Protein AF-A1CAZ6-F1 (afdb_monomer)

Radius of gyration: 36.4 Å; Cα contacts (8 Å, |Δi|>4): 305; chains: 1; bounding box: 37×68×138 Å

Secondary structure (DSSP, 8-state):
-----PPPPPP------PPP------PPPPPPPPPPPP----------------PPP-------TT-S-HHHHHHHHHHHHHHHHHHHHHHHHHHHTTS------PPPPSSSS--EEEEEEE----B-TTS-B--TTS-EEEEEHHHHHHH--SS-GGG-TTTT-EEEEEETTEEEEEEEEEEETT--TT-EEE-HHHHHHHS-GGG--EEEEEEESS--TTPPP--

Mean predicted aligned error: 18.11 Å

Organism: Aspergillus clavatus (strain ATCC 1007 / CBS 513.65 / DSM 816 / NCTC 3887 / NRRL 1 / QM 1276 / 107) (NCBI:txid344612)

Solvent-accessible surface area (backbone atoms only — not comparable to full-atom values): 14178 Å² total; per-residue (Å²): 133,85,80,88,84,84,77,83,81,84,82,83,84,85,79,90,77,85,80,81,88,78,78,87,72,84,76,78,79,82,80,80,81,84,80,87,76,90,77,88,83,82,82,89,83,90,85,84,85,79,92,72,85,82,75,78,79,74,81,75,80,78,80,78,93,78,82,73,58,73,70,59,53,52,52,52,52,50,52,50,50,52,52,52,52,50,53,51,49,54,52,50,52,64,58,62,69,66,68,66,83,72,86,66,58,59,79,73,49,69,88,25,20,44,74,40,68,26,46,36,34,61,48,83,52,46,78,28,51,32,72,43,77,48,45,43,78,40,56,33,28,16,40,5,34,60,50,50,57,72,41,43,86,68,89,56,57,52,70,26,72,58,50,71,43,42,35,32,42,34,40,92,75,39,39,51,71,29,31,29,38,31,61,26,82,88,38,54,68,61,18,37,39,21,12,50,50,44,38,59,68,65,42,67,70,92,61,60,57,44,80,35,38,33,12,30,74,48,84,50,96,72,47,61,76,90,124

Sequence (227 aa):
MTTDLEKPLPELCQDASHPPTAQYSLAEVPKRKPVPTAHDAPGATENAPKAYASNPPTRLTWWNWSHFPRRKRLIIIGAAIAVVCLLALIIGLAVGLTKGKGHSNLPLPTSHGGPYQGDMTYYNPSLGSCGIINTDSDLICAVSHVLFDAASTGTNPNANPLCGLKVRLRRGETSVDVKVVDRCVGCKVDDLDVSPAVFQKLADPDLGRVLIDWSWLENSPVAKSQS

Nearest PDB structures (foldseek):
  5ntb-assembly2_B  TM=8.536E-01  e=2.344E-10  Streptomyces mobaraensis
  9ce9-assembly1_A  TM=8.430E-01  e=8.343E-09  Phanerochaete carnosa HHB-10118-sp
  4jjo-assembly1_A  TM=8.029E-01  e=3.584E-07  Clavibacter michiganensis
  4l48-assembly2_C  TM=8.175E-01  e=6.300E-07  Clavibacter michiganensis subsp. michiganensis NCPPB 382
  4fer-assembly1_A  TM=7.996E-01  e=6.818E-06  Bacillus subtilis subsp. subtilis str. 168

pLDDT: mean 80.45, std 21.0, range [36.56, 98.94]

InterPro domains:
  IPR036908 RlpA-like domain superfamily [G3DSA:2.40.40.10] (115-218)
  IPR036908 RlpA-like domain superfamily [SSF50685] (114-218)

Foldseek 3Di:
DDDDDDDDDDDDDDDDDDDDDDDDDPPDDDDDDDDDDDDDDDDDDDDDDDDDDDDDPDPPPPDPPPPDPPVVVVVVVVVVVVVVVVVVVVVCVVVVVPPDDPQQLDDADQPAFDQDKFKEAEDAFAQALLRDGDGLQAQAKAAEQVQQVVQDPDDRSVPRPQAQWWKWKDDDSHIDIHGHRHYDDPTDRRYIYTRNNNCVRRDDVVVRMDMITMTTPHHDPRGDNDD

Structure (mmCIF, N/CA/C/O backbone):
data_AF-A1CAZ6-F1
#
_entry.id   AF-A1CAZ6-F1
#
loop_
_atom_site.group_PDB
_atom_site.id
_atom_site.type_symbol
_atom_site.label_atom_id
_atom_site.label_alt_id
_atom_site.label_comp_id
_atom_site.label_asym_id
_atom_site.label_entity_id
_atom_site.label_seq_id
_atom_site.pdbx_PDB_ins_code
_atom_site.Cartn_x
_atom_site.Cartn_y
_atom_site.Cartn_z
_atom_site.occupancy
_atom_site.B_iso_or_equiv
_atom_site.auth_seq_id
_atom_site.auth_comp_id
_atom_site.auth_asym_id
_atom_site.auth_atom_id
_atom_site.pdbx_PDB_model_num
ATOM 1 N N . MET A 1 1 ? 4.011 -18.064 -56.304 1.00 42.91 1 MET A N 1
ATOM 2 C CA . MET A 1 1 ? 5.451 -18.070 -55.982 1.00 42.91 1 MET A CA 1
ATOM 3 C C . MET A 1 1 ? 5.582 -17.247 -54.704 1.00 42.91 1 MET A C 1
ATOM 5 O O . MET A 1 1 ? 5.498 -16.034 -54.793 1.00 42.91 1 MET A O 1
ATOM 9 N N . THR A 1 2 ? 5.295 -17.835 -53.533 1.00 41.53 2 THR A N 1
ATOM 10 C CA . THR A 1 2 ? 6.279 -18.460 -52.610 1.00 41.53 2 THR A CA 1
ATOM 11 C C . THR A 1 2 ? 7.378 -17.448 -52.257 1.00 41.53 2 THR A C 1
ATOM 13 O O . THR A 1 2 ? 8.076 -17.006 -53.159 1.00 41.53 2 THR A O 1
ATOM 16 N N . THR A 1 3 ? 7.564 -17.015 -51.013 1.00 51.47 3 THR A N 1
ATOM 17 C CA . THR A 1 3 ? 7.689 -17.849 -49.808 1.00 51.47 3 THR A CA 1
ATOM 18 C C . THR A 1 3 ? 7.422 -17.061 -48.524 1.00 51.47 3 THR A C 1
ATOM 20 O O . THR A 1 3 ? 8.027 -16.010 -48.306 1.00 51.47 3 THR A O 1
ATOM 23 N N . ASP A 1 4 ? 6.594 -17.644 -47.660 1.00 49.53 4 ASP A N 1
ATOM 24 C CA . ASP A 1 4 ? 6.577 -17.439 -46.214 1.00 49.53 4 ASP A CA 1
ATOM 25 C C . ASP A 1 4 ? 7.955 -17.763 -45.617 1.00 49.53 4 ASP A C 1
ATOM 27 O O . ASP A 1 4 ? 8.555 -18.792 -45.939 1.00 49.53 4 ASP A O 1
ATOM 31 N N . LEU A 1 5 ? 8.470 -16.876 -44.762 1.00 62.72 5 LEU A N 1
ATOM 32 C CA . LEU A 1 5 ? 9.681 -17.118 -43.981 1.00 62.72 5 LEU A CA 1
ATOM 33 C C . LEU A 1 5 ? 9.277 -17.321 -42.518 1.00 62.72 5 LEU A C 1
ATOM 35 O O . LEU A 1 5 ? 9.220 -16.387 -41.719 1.00 62.72 5 LEU A O 1
ATOM 39 N N . GLU A 1 6 ? 8.958 -18.575 -42.214 1.00 60.78 6 GLU A N 1
ATOM 40 C CA . GLU A 1 6 ? 8.741 -19.115 -40.877 1.00 60.78 6 GLU A CA 1
ATOM 41 C C . GLU A 1 6 ? 10.006 -18.901 -40.025 1.00 60.78 6 GLU A C 1
ATOM 43 O O . GLU A 1 6 ? 11.091 -19.388 -40.354 1.00 60.78 6 GLU A O 1
ATOM 48 N N . LYS A 1 7 ? 9.892 -18.139 -38.934 1.00 58.91 7 LYS A N 1
ATOM 49 C CA . LYS A 1 7 ? 10.972 -17.940 -37.960 1.00 58.91 7 LYS A CA 1
ATOM 50 C C . LYS A 1 7 ? 10.866 -19.024 -36.874 1.00 58.91 7 LYS A C 1
ATOM 52 O O . LYS A 1 7 ? 9.832 -19.071 -36.210 1.00 58.91 7 LYS A O 1
ATOM 57 N N . PRO A 1 8 ? 11.899 -19.857 -36.641 1.00 62.81 8 PRO A N 1
ATOM 58 C CA . PRO A 1 8 ? 11.842 -20.900 -35.618 1.00 62.81 8 PRO A CA 1
ATOM 59 C C . PRO A 1 8 ? 11.793 -20.318 -34.197 1.00 62.81 8 PRO A C 1
ATOM 61 O O . PRO A 1 8 ? 12.544 -19.394 -33.868 1.00 62.81 8 PRO A O 1
ATOM 64 N N . LEU A 1 9 ? 10.918 -20.881 -33.358 1.00 61.59 9 LEU A N 1
ATOM 65 C CA . LEU A 1 9 ? 10.903 -20.681 -31.907 1.00 61.59 9 LEU A CA 1
ATOM 66 C C . LEU A 1 9 ? 12.192 -21.256 -31.282 1.00 61.59 9 LEU A C 1
ATOM 68 O O . LEU A 1 9 ? 12.597 -22.354 -31.666 1.00 61.59 9 LEU A O 1
ATOM 72 N N . PRO A 1 10 ? 12.816 -20.579 -30.303 1.00 64.88 10 PRO A N 1
ATOM 73 C CA . PRO A 1 10 ? 13.915 -21.158 -29.540 1.00 64.88 10 PRO A CA 1
ATOM 74 C C . PRO A 1 10 ? 13.426 -22.242 -28.563 1.00 64.88 10 PRO A C 1
ATOM 76 O O . PRO A 1 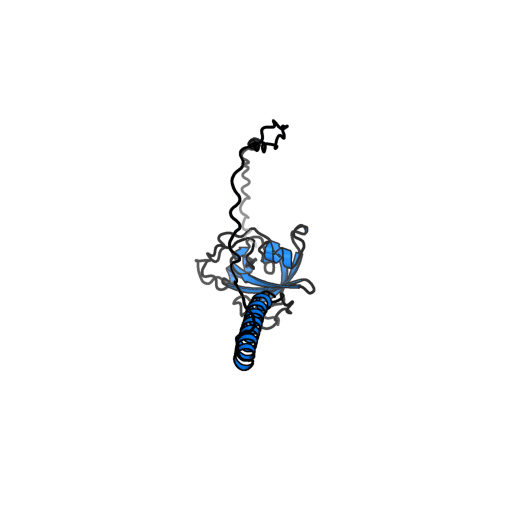10 ? 12.370 -22.118 -27.941 1.00 64.88 10 PRO A O 1
ATOM 79 N N . GLU A 1 11 ? 14.232 -23.297 -28.455 1.00 60.56 11 GLU A N 1
ATOM 80 C CA . GLU A 1 11 ? 14.051 -24.482 -27.614 1.00 60.56 11 GLU A CA 1
ATOM 81 C C . GLU A 1 11 ? 13.976 -24.153 -26.116 1.00 60.56 11 GLU A C 1
ATOM 83 O O . GLU A 1 11 ? 14.742 -23.349 -25.580 1.00 60.56 11 GLU A O 1
ATOM 88 N N . LEU A 1 12 ? 13.049 -24.829 -25.437 1.00 49.81 12 LEU A N 1
ATOM 89 C CA . LEU A 1 12 ? 12.883 -24.825 -23.990 1.00 49.81 12 LEU A CA 1
ATOM 90 C C . LEU A 1 12 ? 14.034 -25.632 -23.358 1.00 49.81 12 LEU A C 1
ATOM 92 O O . LEU A 1 12 ? 14.029 -26.860 -23.415 1.00 49.81 12 LEU A O 1
ATOM 96 N N . CYS A 1 13 ? 15.006 -24.973 -22.728 1.00 55.78 13 CYS A N 1
ATOM 97 C CA . CYS A 1 13 ? 15.969 -25.672 -21.876 1.00 55.78 13 CYS A CA 1
ATOM 98 C C . CYS A 1 13 ? 15.259 -26.150 -20.600 1.00 55.78 13 CYS A C 1
ATOM 100 O O . CYS A 1 13 ? 15.012 -25.37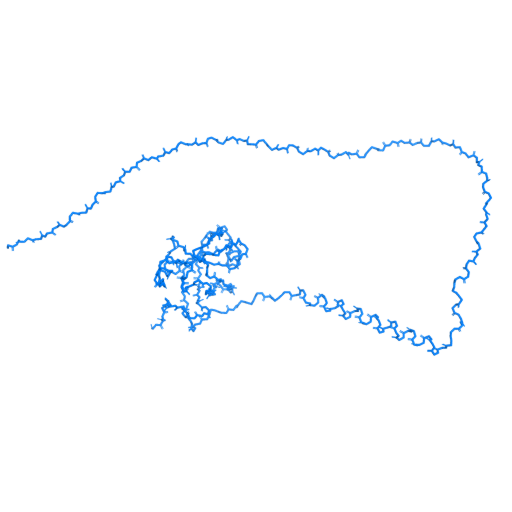1 -19.679 1.00 55.78 13 CYS A O 1
ATOM 102 N N . GLN A 1 14 ? 14.918 -27.437 -20.560 1.00 50.12 14 GLN A N 1
ATOM 103 C CA . GLN A 1 14 ? 14.684 -28.169 -19.322 1.00 50.12 14 GLN A CA 1
ATOM 104 C C . GLN A 1 14 ? 16.049 -28.474 -18.712 1.00 50.12 14 GLN A C 1
ATOM 106 O O . GLN A 1 14 ? 16.840 -29.179 -19.333 1.00 50.12 14 GLN A O 1
ATOM 111 N N . ASP A 1 15 ? 16.318 -27.980 -17.505 1.00 46.84 15 ASP A N 1
ATOM 112 C CA . ASP A 1 15 ? 17.362 -28.580 -16.686 1.00 46.84 15 ASP A CA 1
ATOM 113 C C . ASP A 1 15 ? 16.850 -28.832 -15.272 1.00 46.84 15 ASP A C 1
ATOM 115 O O . ASP A 1 15 ? 16.317 -27.959 -14.582 1.00 46.84 15 ASP A O 1
ATOM 119 N N . ALA A 1 16 ? 16.958 -30.100 -14.908 1.00 53.59 16 ALA A N 1
ATOM 120 C CA . ALA A 1 16 ? 16.553 -30.674 -13.654 1.00 53.59 16 ALA A CA 1
ATOM 121 C C . ALA A 1 16 ? 17.740 -30.593 -12.699 1.00 53.59 16 ALA A C 1
ATOM 123 O O . ALA A 1 16 ? 18.769 -31.225 -12.910 1.00 53.59 16 ALA A O 1
ATOM 124 N N . SER A 1 17 ? 17.589 -29.868 -11.598 1.00 51.53 17 SER A N 1
ATOM 125 C CA . SER A 1 17 ? 18.491 -30.020 -10.456 1.00 51.53 17 SER A CA 1
ATOM 126 C C . SER A 1 17 ? 17.765 -29.694 -9.155 1.00 51.53 17 SER A C 1
ATOM 128 O O . SER A 1 17 ? 17.786 -28.582 -8.639 1.00 51.53 17 SER A O 1
ATOM 130 N N . HIS A 1 18 ? 17.112 -30.720 -8.606 1.00 51.16 18 HIS A N 1
ATOM 131 C CA . HIS A 1 18 ? 16.827 -30.805 -7.178 1.00 51.16 18 HIS A CA 1
ATOM 132 C C . HIS A 1 18 ? 18.135 -31.078 -6.418 1.00 51.16 18 HIS A C 1
ATOM 134 O O . HIS A 1 18 ? 18.802 -32.069 -6.724 1.00 51.16 18 HIS A O 1
ATOM 140 N N . PRO A 1 19 ? 18.480 -30.299 -5.381 1.00 63.66 19 PRO A N 1
ATOM 141 C CA . PRO A 1 19 ? 19.309 -30.775 -4.288 1.00 63.66 19 PRO A CA 1
ATOM 142 C C . PRO A 1 19 ? 18.442 -31.363 -3.154 1.00 63.66 19 PRO A C 1
ATOM 144 O O . PRO A 1 19 ? 17.250 -31.059 -3.048 1.00 63.66 19 PRO A O 1
ATOM 147 N N . PRO A 1 20 ? 19.022 -32.248 -2.326 1.00 54.84 20 PRO A N 1
ATOM 148 C CA . PRO A 1 20 ? 18.283 -33.192 -1.502 1.00 54.84 20 PRO A CA 1
ATOM 149 C C . PRO A 1 20 ? 17.707 -32.583 -0.221 1.00 54.84 20 PRO A C 1
ATOM 151 O O . PRO A 1 20 ? 18.256 -31.665 0.385 1.00 54.84 20 PRO A O 1
ATOM 154 N N . THR A 1 21 ? 16.615 -33.209 0.209 1.00 46.88 21 THR A N 1
ATOM 155 C CA . THR A 1 21 ? 15.940 -33.118 1.502 1.00 46.88 21 THR A CA 1
ATOM 156 C C . THR A 1 21 ? 16.933 -33.086 2.669 1.00 46.88 21 THR A C 1
ATOM 158 O O . THR A 1 21 ? 17.491 -34.115 3.052 1.00 46.88 21 THR A O 1
ATOM 161 N N . ALA A 1 22 ? 17.133 -31.913 3.273 1.00 46.50 22 ALA A N 1
ATOM 162 C CA . ALA A 1 22 ? 17.801 -31.808 4.562 1.00 46.50 22 ALA A CA 1
ATOM 163 C C . ALA A 1 22 ? 16.815 -32.231 5.658 1.00 46.50 22 ALA A C 1
ATOM 165 O O . ALA A 1 22 ? 15.762 -31.624 5.857 1.00 46.50 22 ALA A O 1
ATOM 166 N N . GLN A 1 23 ? 17.152 -33.331 6.322 1.00 46.94 23 GLN A N 1
ATOM 167 C CA . GLN A 1 23 ? 16.421 -33.901 7.441 1.00 46.94 23 GLN A CA 1
ATOM 168 C C . GLN A 1 23 ? 16.307 -32.892 8.590 1.00 46.94 23 GLN A C 1
ATOM 170 O O . GLN A 1 23 ? 17.296 -32.313 9.038 1.00 46.94 23 GLN A O 1
ATOM 175 N N . TYR A 1 24 ? 15.086 -32.735 9.095 1.00 44.41 24 TYR A N 1
ATOM 176 C CA . TYR A 1 24 ? 14.786 -32.079 10.360 1.00 44.41 24 TYR A CA 1
ATOM 177 C C . TYR A 1 24 ? 15.569 -32.749 11.498 1.00 44.41 24 TYR A C 1
ATOM 179 O O . TYR A 1 24 ? 15.257 -33.873 11.889 1.00 44.41 24 TYR A O 1
ATOM 187 N N . SER A 1 25 ? 16.546 -32.052 12.077 1.00 50.75 25 SER A N 1
ATOM 188 C CA . SER A 1 25 ? 17.018 -32.359 13.426 1.00 50.75 25 SER A CA 1
ATOM 189 C C . SER A 1 25 ? 16.169 -31.565 14.416 1.00 50.75 25 SER A C 1
ATOM 191 O O . SER A 1 25 ? 16.200 -30.332 14.400 1.00 50.75 25 SER A O 1
ATOM 193 N N . LEU A 1 26 ? 15.414 -32.260 15.272 1.00 55.12 26 LEU A N 1
ATOM 194 C CA . LEU A 1 26 ? 14.811 -31.677 16.470 1.00 55.12 26 LEU A CA 1
ATOM 195 C C . LEU A 1 26 ? 15.927 -31.028 17.301 1.00 55.12 26 LEU A C 1
ATOM 197 O O . LEU A 1 26 ? 16.670 -31.715 17.998 1.00 55.12 26 LEU A O 1
ATOM 201 N N . ALA A 1 27 ? 16.054 -29.706 17.218 1.00 51.28 27 ALA A N 1
ATOM 202 C CA . ALA A 1 27 ? 16.830 -28.952 18.182 1.00 51.28 27 ALA A CA 1
ATOM 203 C C . ALA A 1 27 ? 16.076 -28.995 19.515 1.00 51.28 27 ALA A C 1
ATOM 205 O O . ALA A 1 27 ? 14.927 -28.568 19.638 1.00 51.28 27 ALA A O 1
ATOM 206 N N . GLU A 1 28 ? 16.735 -29.603 20.486 1.00 54.88 28 GLU A N 1
ATOM 207 C CA . GLU A 1 28 ? 16.272 -29.883 21.829 1.00 54.88 28 GLU A CA 1
ATOM 208 C C . GLU A 1 28 ? 15.828 -28.604 22.558 1.00 54.88 28 GLU A C 1
ATOM 210 O O . GLU A 1 28 ? 16.596 -27.661 22.744 1.00 54.88 28 GLU A O 1
ATOM 215 N N . VAL A 1 29 ? 14.557 -28.572 22.966 1.00 61.50 29 VAL A N 1
ATOM 216 C CA . VAL A 1 29 ? 13.965 -27.504 23.782 1.00 61.50 29 VAL A CA 1
ATOM 217 C C . VAL A 1 29 ? 14.668 -27.476 25.150 1.00 61.50 29 VAL A C 1
ATOM 219 O O . VAL A 1 29 ? 14.592 -28.468 25.881 1.00 61.50 29 VAL A O 1
ATOM 222 N N . PRO A 1 30 ? 15.302 -26.364 25.571 1.00 59.31 30 PRO A N 1
ATOM 223 C CA . PRO A 1 30 ? 15.906 -26.284 26.896 1.00 59.31 30 PRO A CA 1
ATOM 224 C C . PRO A 1 30 ? 14.831 -26.354 27.992 1.00 59.31 30 PRO A C 1
ATOM 226 O O . PRO A 1 30 ? 13.942 -25.502 28.081 1.00 59.31 30 PRO A O 1
ATOM 229 N N . LYS A 1 31 ? 14.912 -27.379 28.849 1.00 57.00 31 LYS A N 1
ATOM 230 C CA . LYS A 1 31 ? 14.028 -27.576 30.009 1.00 57.00 31 LYS A CA 1
ATOM 231 C C . LYS A 1 31 ? 14.173 -26.410 30.998 1.00 57.00 31 LYS A C 1
ATOM 233 O O . LYS A 1 31 ? 15.269 -26.107 31.468 1.00 57.00 31 LYS A O 1
ATOM 238 N N . ARG A 1 32 ? 13.049 -25.768 31.337 1.00 59.22 32 ARG A N 1
ATOM 239 C CA . ARG A 1 32 ? 12.961 -24.730 32.380 1.00 59.22 32 ARG A CA 1
ATOM 240 C C . ARG A 1 32 ? 13.240 -25.340 33.760 1.00 59.22 32 ARG A C 1
ATOM 242 O O . ARG A 1 32 ? 12.781 -26.441 34.056 1.00 59.22 32 ARG A O 1
ATOM 249 N N . LYS A 1 33 ? 13.982 -24.612 34.601 1.00 56.25 33 LYS A N 1
ATOM 250 C CA . LYS A 1 33 ? 14.270 -24.987 35.996 1.00 56.25 33 LYS A CA 1
ATOM 251 C C . LYS A 1 33 ? 12.995 -24.897 36.862 1.00 56.25 33 LYS A C 1
ATOM 253 O O . LYS A 1 33 ? 12.218 -23.965 36.650 1.00 56.25 33 LYS A O 1
ATOM 258 N N . PRO A 1 34 ? 12.781 -25.803 37.836 1.00 59.94 34 PRO A N 1
ATOM 259 C CA . PRO A 1 34 ? 11.648 -25.726 38.758 1.00 59.94 34 PRO A CA 1
ATOM 260 C C . PRO A 1 34 ? 11.761 -24.536 39.720 1.00 59.94 34 PRO A C 1
ATOM 262 O O . PRO A 1 34 ? 12.844 -24.224 40.216 1.00 59.94 34 PRO A O 1
ATOM 265 N N . VAL A 1 35 ? 10.621 -23.902 39.996 1.00 55.69 35 VAL A N 1
ATOM 266 C CA . VAL A 1 35 ? 10.436 -22.903 41.058 1.00 55.69 35 VAL A CA 1
ATOM 267 C C . VAL A 1 35 ? 10.487 -23.614 42.419 1.00 55.69 35 VAL A C 1
ATOM 269 O O . VAL A 1 35 ? 9.801 -24.626 42.570 1.00 55.69 35 VAL A O 1
ATOM 272 N N . PRO A 1 36 ? 11.253 -23.129 43.414 1.00 57.34 36 PRO A N 1
ATOM 273 C CA . PRO A 1 36 ? 11.210 -23.688 44.760 1.00 57.34 36 PRO A CA 1
ATOM 274 C C . PRO A 1 36 ? 9.877 -23.374 45.446 1.00 57.34 36 PRO A C 1
ATOM 276 O O . PRO A 1 36 ? 9.510 -22.213 45.631 1.00 57.34 36 PRO A O 1
ATOM 279 N N . THR A 1 37 ? 9.167 -24.431 45.822 1.00 45.72 37 THR A N 1
ATOM 280 C CA . THR A 1 37 ? 7.966 -24.414 46.656 1.00 45.72 37 THR A CA 1
ATOM 281 C C . THR A 1 37 ? 8.343 -24.068 48.097 1.00 45.72 37 THR A C 1
ATOM 283 O O . THR A 1 37 ? 9.307 -24.611 48.639 1.00 45.72 37 THR A O 1
ATOM 286 N N . ALA A 1 38 ? 7.581 -23.167 48.718 1.00 50.59 38 ALA A N 1
ATOM 287 C CA . ALA A 1 38 ? 7.692 -22.854 50.136 1.00 50.59 38 ALA A CA 1
ATOM 288 C C . ALA A 1 38 ? 7.373 -24.100 50.979 1.00 50.59 38 ALA A C 1
ATOM 290 O O . ALA A 1 38 ? 6.322 -24.716 50.806 1.00 50.59 38 ALA A O 1
ATOM 291 N N . HIS A 1 39 ? 8.287 -24.458 51.879 1.00 47.16 39 HIS A N 1
ATOM 292 C CA . HIS A 1 39 ? 8.048 -25.440 52.928 1.00 47.16 39 HIS A CA 1
ATOM 293 C C . HIS A 1 39 ? 7.808 -24.708 54.247 1.00 47.16 39 HIS A C 1
ATOM 295 O O . HIS A 1 39 ? 8.707 -24.052 54.773 1.00 47.16 39 HIS A O 1
ATOM 301 N N . ASP A 1 40 ? 6.592 -24.856 54.763 1.00 49.38 40 ASP A N 1
ATOM 302 C CA . ASP A 1 40 ? 6.256 -24.640 56.164 1.00 49.38 40 ASP A CA 1
ATOM 303 C C . ASP A 1 40 ? 6.964 -25.675 57.048 1.00 49.38 40 ASP A C 1
ATOM 305 O O . ASP A 1 40 ? 7.025 -26.861 56.714 1.00 49.38 40 ASP A O 1
ATOM 309 N N . ALA A 1 41 ? 7.450 -25.235 58.209 1.00 48.53 41 ALA A N 1
ATOM 310 C CA . ALA A 1 41 ? 7.804 -26.093 59.337 1.00 48.53 41 ALA A CA 1
ATOM 311 C C . ALA A 1 41 ? 7.802 -25.265 60.648 1.00 48.53 41 ALA A C 1
ATOM 313 O O . ALA A 1 41 ? 7.882 -24.038 60.594 1.00 48.53 41 ALA A O 1
ATOM 314 N N . PRO A 1 42 ? 7.660 -25.896 61.827 1.00 46.50 42 PRO A N 1
ATOM 315 C CA . PRO A 1 42 ? 6.682 -25.490 62.834 1.00 46.50 42 PRO A CA 1
ATOM 316 C C . PRO A 1 42 ? 7.288 -25.007 64.163 1.00 46.50 42 PRO A C 1
ATOM 318 O O . PRO A 1 42 ? 8.452 -25.239 64.459 1.00 46.50 42 PRO A O 1
ATOM 321 N N . GLY A 1 43 ? 6.415 -24.454 65.014 1.00 36.56 43 GLY A N 1
ATOM 322 C CA . GLY A 1 43 ? 6.350 -24.848 66.428 1.00 36.56 43 GLY A CA 1
ATOM 323 C C . GLY A 1 43 ? 7.364 -24.240 67.401 1.00 36.56 43 GLY A C 1
ATOM 324 O O . GLY A 1 43 ? 8.442 -24.774 67.612 1.00 36.56 43 GLY A O 1
ATOM 325 N N . ALA A 1 44 ? 6.911 -23.169 68.054 1.00 40.16 44 ALA A N 1
ATOM 326 C CA . ALA A 1 44 ? 7.185 -22.714 69.420 1.00 40.16 44 ALA A CA 1
ATOM 327 C C . ALA A 1 44 ? 8.221 -23.466 70.289 1.00 40.16 44 ALA A C 1
ATOM 329 O O . ALA A 1 44 ? 8.032 -24.627 70.641 1.00 40.16 44 ALA A O 1
ATOM 330 N N . THR A 1 45 ? 9.156 -22.696 70.857 1.00 39.09 45 THR A N 1
ATOM 331 C CA . THR A 1 45 ? 9.570 -22.882 72.255 1.00 39.09 45 THR A CA 1
ATOM 332 C C . THR A 1 45 ? 9.567 -21.553 73.004 1.00 39.09 45 THR A C 1
ATOM 334 O O . THR A 1 45 ? 10.252 -20.593 72.655 1.00 39.09 45 THR A O 1
ATOM 337 N N . GLU A 1 46 ? 8.732 -21.574 74.027 1.00 49.34 46 GLU A N 1
ATOM 338 C CA . GLU A 1 46 ? 8.537 -20.702 75.174 1.00 49.34 46 GLU A CA 1
ATOM 339 C C . GLU A 1 46 ? 9.843 -20.220 75.828 1.00 49.34 46 GLU A C 1
ATOM 341 O O . GLU A 1 46 ? 10.750 -21.016 76.044 1.00 49.34 46 GLU A O 1
ATOM 346 N N . ASN A 1 47 ? 9.920 -18.921 76.150 1.00 39.81 47 ASN A N 1
ATOM 347 C CA . ASN A 1 47 ? 10.673 -18.359 77.280 1.00 39.81 47 ASN A CA 1
ATOM 348 C C . ASN A 1 47 ? 10.280 -16.879 77.467 1.00 39.81 47 ASN A C 1
ATOM 350 O O . ASN A 1 47 ? 10.622 -16.015 76.661 1.00 39.81 47 ASN A O 1
ATOM 354 N N . ALA A 1 48 ? 9.578 -16.582 78.556 1.00 44.12 48 ALA A N 1
ATOM 355 C CA . ALA A 1 48 ? 9.397 -15.242 79.120 1.00 44.12 48 ALA A CA 1
ATOM 356 C C . ALA A 1 48 ? 9.982 -15.243 80.551 1.00 44.12 48 ALA A C 1
ATOM 358 O O . ALA A 1 48 ? 10.180 -16.329 81.094 1.00 44.12 48 ALA A O 1
ATOM 359 N N . PRO A 1 49 ? 10.189 -14.103 81.243 1.00 46.22 49 PRO A N 1
ATOM 360 C CA . PRO A 1 49 ? 10.193 -12.706 80.804 1.00 46.22 49 PRO A CA 1
ATOM 361 C C . PRO A 1 49 ? 11.471 -11.947 81.251 1.00 46.22 49 PRO A C 1
ATOM 363 O O . PRO A 1 49 ? 12.092 -12.259 82.265 1.00 46.22 49 PRO A O 1
ATOM 366 N N . LYS A 1 50 ? 11.824 -10.847 80.577 1.00 39.50 50 LYS A N 1
ATOM 367 C CA . LYS A 1 50 ? 12.557 -9.745 81.227 1.00 39.50 50 LYS A CA 1
ATOM 368 C C . LYS A 1 50 ? 11.745 -8.473 81.052 1.00 39.50 50 LYS A C 1
ATOM 370 O O . LYS A 1 50 ? 11.536 -8.007 79.937 1.00 39.50 50 LYS A O 1
ATOM 375 N N . ALA A 1 51 ? 11.245 -7.967 82.175 1.00 45.56 51 ALA A N 1
ATOM 376 C CA . ALA A 1 51 ? 10.496 -6.729 82.271 1.00 45.56 51 ALA A CA 1
ATOM 377 C C . ALA A 1 51 ? 11.352 -5.563 81.756 1.00 45.56 51 ALA A C 1
ATOM 379 O O . ALA A 1 51 ? 12.318 -5.162 82.402 1.00 45.56 51 ALA A O 1
ATOM 380 N N . TYR A 1 52 ? 11.000 -5.035 80.585 1.00 42.69 52 TYR A N 1
ATOM 381 C CA . TYR A 1 52 ? 11.517 -3.763 80.101 1.00 42.69 52 TYR A CA 1
ATOM 382 C C . TYR A 1 52 ? 10.489 -2.691 80.449 1.00 42.69 52 TYR A C 1
ATOM 384 O O . TYR A 1 52 ? 9.331 -2.769 80.039 1.00 42.69 52 TYR A O 1
ATOM 392 N N . ALA A 1 53 ? 10.904 -1.731 81.270 1.00 49.78 53 ALA A N 1
ATOM 393 C CA . ALA A 1 53 ? 10.077 -0.626 81.719 1.00 49.78 53 ALA A CA 1
ATOM 394 C C . ALA A 1 53 ? 9.509 0.147 80.516 1.00 49.78 53 ALA A C 1
ATOM 396 O O . ALA A 1 53 ? 10.250 0.725 79.719 1.00 49.78 53 ALA A O 1
ATOM 397 N N . SER A 1 54 ? 8.184 0.159 80.381 1.00 49.41 54 SER A N 1
ATOM 398 C CA . SER A 1 54 ? 7.481 0.996 79.416 1.00 49.41 54 SER A CA 1
ATOM 399 C C . SER A 1 54 ? 7.468 2.440 79.922 1.00 49.41 54 SER A C 1
ATOM 401 O O . SER A 1 54 ? 6.653 2.795 80.774 1.00 49.41 54 SER A O 1
ATOM 403 N N . ASN A 1 55 ? 8.352 3.286 79.397 1.00 55.91 55 ASN A N 1
ATOM 404 C CA . ASN A 1 55 ? 8.150 4.730 79.480 1.00 55.91 55 ASN A CA 1
ATOM 405 C C . ASN A 1 55 ? 6.938 5.090 78.603 1.00 55.91 55 ASN A C 1
ATOM 407 O O . ASN A 1 55 ? 6.909 4.679 77.439 1.00 55.91 55 ASN A O 1
ATOM 411 N N . PRO A 1 56 ? 5.932 5.830 79.105 1.00 64.75 56 PRO A N 1
ATOM 412 C CA . PRO A 1 56 ? 4.832 6.259 78.257 1.00 64.75 56 PRO A CA 1
ATOM 413 C C . PRO A 1 56 ? 5.374 7.228 77.196 1.00 64.75 56 PRO A C 1
ATOM 415 O O . PRO A 1 56 ? 6.116 8.151 77.546 1.00 64.75 56 PRO A O 1
ATOM 418 N N . PRO A 1 57 ? 5.012 7.074 75.909 1.00 58.22 57 PRO A N 1
ATOM 419 C CA . PRO A 1 57 ? 5.279 8.120 74.944 1.00 58.22 57 PRO A CA 1
ATOM 420 C C . PRO A 1 57 ? 4.495 9.355 75.382 1.00 58.22 57 PRO A C 1
ATOM 422 O O . PRO A 1 57 ? 3.273 9.331 75.553 1.00 58.22 57 PRO A O 1
ATOM 425 N N . THR A 1 58 ? 5.233 10.436 75.604 1.00 61.88 58 THR A N 1
ATOM 426 C CA . THR A 1 58 ? 4.708 11.786 75.746 1.00 61.88 58 THR A CA 1
ATOM 427 C C . THR A 1 58 ? 3.652 12.015 74.669 1.00 61.88 58 THR A C 1
ATOM 429 O O . THR A 1 58 ? 3.913 11.834 73.479 1.00 61.88 58 THR A O 1
ATOM 432 N N . ARG A 1 59 ? 2.432 12.391 75.082 1.00 56.22 59 ARG A N 1
ATOM 433 C CA . ARG A 1 59 ? 1.406 12.895 74.164 1.00 56.22 59 ARG A CA 1
ATOM 434 C C . ARG A 1 59 ? 2.018 14.065 73.398 1.00 56.22 59 ARG A C 1
ATOM 436 O O . ARG A 1 59 ? 2.057 15.185 73.898 1.00 56.22 59 ARG A O 1
ATOM 443 N N . LEU A 1 60 ? 2.476 13.802 72.181 1.00 56.47 60 LEU A N 1
ATOM 444 C CA . LEU A 1 60 ? 2.649 14.822 71.168 1.00 56.47 60 LEU A CA 1
ATOM 445 C C . LEU A 1 60 ? 1.258 15.415 70.955 1.00 56.47 60 LEU A C 1
ATOM 447 O O . LEU A 1 60 ? 0.377 14.784 70.379 1.00 56.47 60 LEU A O 1
ATOM 451 N N . THR A 1 61 ? 1.029 16.614 71.476 1.00 59.03 61 THR A N 1
ATOM 452 C CA . THR A 1 61 ? -0.131 17.445 71.152 1.00 59.03 61 THR A CA 1
ATOM 453 C C . THR A 1 61 ? 0.096 18.069 69.779 1.00 59.03 61 THR A C 1
ATOM 455 O O . THR A 1 61 ? 0.154 19.284 69.605 1.00 59.03 61 THR A O 1
ATOM 458 N N . TRP A 1 62 ? 0.260 17.215 68.771 1.00 53.56 62 TRP A N 1
ATOM 459 C CA . TRP A 1 62 ? 0.145 17.638 67.392 1.00 53.56 62 TRP A CA 1
ATOM 460 C C . TRP A 1 62 ? -1.350 17.875 67.146 1.00 53.56 62 TRP A C 1
ATOM 462 O O . TRP A 1 62 ? -2.172 16.984 67.332 1.00 53.56 62 TRP A O 1
ATOM 472 N N . TRP A 1 63 ? -1.689 19.111 66.775 1.00 50.62 63 TRP A N 1
ATOM 473 C CA . TRP A 1 63 ? -3.013 19.558 66.325 1.00 50.62 63 TRP A CA 1
ATOM 474 C C . TRP A 1 63 ? -4.016 20.049 67.392 1.00 50.62 63 TRP A C 1
ATOM 476 O O . TRP A 1 63 ? -5.004 19.398 67.718 1.00 50.62 63 TRP A O 1
ATOM 486 N N . ASN A 1 64 ? -3.847 21.293 67.858 1.00 56.78 64 ASN A N 1
ATOM 487 C CA . ASN A 1 64 ? -4.931 22.048 68.500 1.00 56.78 64 ASN A CA 1
ATOM 488 C C . ASN A 1 64 ? -5.664 22.902 67.441 1.00 56.78 64 ASN A C 1
ATOM 490 O O . ASN A 1 64 ? -5.227 23.989 67.059 1.00 56.78 64 ASN A O 1
ATOM 494 N N . TRP A 1 65 ? -6.767 22.378 66.900 1.00 54.12 65 TRP A N 1
ATOM 495 C CA . TRP A 1 65 ? -7.506 22.927 65.750 1.00 54.12 65 TRP A CA 1
ATOM 496 C C . TRP A 1 65 ? -8.453 24.094 66.115 1.00 54.12 65 TRP A C 1
ATOM 498 O O . TRP A 1 65 ? -9.569 24.200 65.603 1.00 54.12 65 TRP A O 1
ATOM 508 N N . SER A 1 66 ? -8.038 25.013 66.994 1.00 61.25 66 SER A N 1
ATOM 509 C CA . SER A 1 66 ? -8.922 26.075 67.515 1.00 61.25 66 SER A CA 1
ATOM 510 C C . SER A 1 66 ? -8.371 27.511 67.464 1.00 61.25 66 SER A C 1
ATOM 512 O O . SER A 1 66 ? -9.060 28.421 67.911 1.00 61.25 66 SER A O 1
ATOM 514 N N . HIS A 1 67 ? -7.206 27.784 66.854 1.00 59.91 67 HIS A N 1
ATOM 515 C CA . HIS A 1 67 ? -6.577 29.125 66.962 1.00 59.91 67 HIS A CA 1
ATOM 516 C C . HIS A 1 67 ? -6.424 29.943 65.668 1.00 59.91 67 HIS A C 1
ATOM 518 O O . HIS A 1 67 ? -5.855 31.031 65.691 1.00 59.91 67 HIS A O 1
ATOM 524 N N . PHE A 1 68 ? -6.970 29.493 64.534 1.00 56.69 68 PHE A N 1
ATOM 525 C CA . PHE A 1 68 ? -6.970 30.308 63.311 1.00 56.69 68 PHE A CA 1
ATOM 526 C C . PHE A 1 68 ? -8.274 31.107 63.155 1.00 56.69 68 PHE A C 1
ATOM 528 O O . PHE A 1 68 ? -9.345 30.490 63.146 1.00 56.69 68 PHE A O 1
ATOM 535 N N . PRO A 1 69 ? -8.215 32.447 62.980 1.00 70.75 69 PRO A N 1
ATOM 536 C CA . PRO A 1 69 ? -9.399 33.275 62.773 1.00 70.75 69 PRO A CA 1
ATOM 537 C C . PRO A 1 69 ? -10.162 32.804 61.532 1.00 70.75 69 PRO A C 1
ATOM 539 O O . PRO A 1 69 ? -9.550 32.419 60.533 1.00 70.75 69 PRO A O 1
ATOM 542 N N . ARG A 1 70 ? -11.502 32.860 61.580 1.00 69.69 70 ARG A N 1
ATOM 543 C CA . ARG A 1 70 ? -12.420 32.351 60.535 1.00 69.69 70 ARG A CA 1
ATOM 544 C C . ARG A 1 70 ? -12.006 32.750 59.107 1.00 69.69 70 ARG A C 1
ATOM 546 O O . ARG A 1 70 ? -12.126 31.947 58.190 1.00 69.69 70 ARG A O 1
ATOM 553 N N . ARG A 1 71 ? -11.419 33.942 58.942 1.00 72.56 71 ARG A N 1
ATOM 554 C CA . ARG A 1 71 ? -10.903 34.466 57.664 1.00 72.56 71 ARG A CA 1
ATOM 555 C C . ARG A 1 71 ? -9.750 33.641 57.072 1.00 72.56 71 ARG A C 1
ATOM 557 O O . ARG A 1 71 ? -9.752 33.379 55.878 1.00 72.56 71 ARG A O 1
ATOM 564 N N . LYS A 1 72 ? -8.799 33.173 57.888 1.00 75.75 72 LYS A N 1
ATOM 565 C CA . LYS A 1 72 ? -7.668 32.350 57.416 1.00 75.75 72 LYS A CA 1
ATOM 566 C C . LYS A 1 72 ? -8.107 30.929 57.048 1.00 75.75 72 LYS A C 1
ATOM 568 O O . LYS A 1 72 ? -7.561 30.349 56.118 1.00 75.75 72 LYS A O 1
ATOM 573 N N . ARG A 1 73 ? -9.136 30.395 57.722 1.00 76.94 73 ARG A N 1
ATOM 574 C CA . ARG A 1 73 ? -9.733 29.091 57.377 1.00 76.94 73 ARG A CA 1
ATOM 575 C C . ARG A 1 73 ? -10.393 29.119 55.995 1.00 76.94 73 ARG A C 1
ATOM 577 O O . ARG A 1 73 ? -10.177 28.197 55.223 1.00 76.94 73 ARG A O 1
ATOM 584 N N . LEU A 1 74 ? -11.120 30.189 55.661 1.00 81.31 74 LEU A N 1
ATOM 585 C CA . LEU A 1 74 ? -11.740 30.347 54.337 1.00 81.31 74 LEU A CA 1
ATOM 586 C C . LEU A 1 74 ? -10.702 30.453 53.208 1.00 81.31 74 LEU A C 1
ATOM 588 O O . LEU A 1 74 ? -10.898 29.852 52.158 1.00 81.31 74 LEU A O 1
ATOM 592 N N . ILE A 1 75 ? -9.579 31.144 53.438 1.00 85.81 75 ILE A N 1
ATOM 593 C CA . ILE A 1 75 ? -8.486 31.245 52.453 1.00 85.81 75 ILE A CA 1
ATOM 594 C C . ILE A 1 75 ? -7.833 29.878 52.208 1.00 85.81 75 ILE A C 1
ATOM 596 O O . ILE A 1 75 ? -7.621 29.503 51.060 1.00 85.81 75 ILE A O 1
ATOM 600 N N . ILE A 1 76 ? -7.553 29.109 53.266 1.00 85.62 76 ILE A N 1
ATOM 601 C CA . ILE A 1 76 ? -6.942 27.775 53.139 1.00 85.62 76 ILE A CA 1
ATOM 602 C C . ILE A 1 76 ? -7.895 26.799 52.438 1.00 85.62 76 ILE A C 1
ATOM 604 O O . ILE A 1 76 ? -7.462 26.050 51.568 1.00 85.62 76 ILE A O 1
ATOM 608 N N . ILE A 1 77 ? -9.190 26.830 52.770 1.00 87.75 77 ILE A N 1
ATOM 609 C CA . ILE A 1 77 ? -10.201 25.995 52.107 1.00 87.75 77 ILE A CA 1
ATOM 610 C C . ILE A 1 77 ? -10.328 26.382 50.628 1.00 87.75 77 ILE A C 1
ATOM 612 O O . ILE A 1 77 ? -10.321 25.503 49.774 1.00 87.75 77 ILE A O 1
ATOM 616 N N . GLY A 1 78 ? -10.373 27.679 50.310 1.00 89.81 78 GLY A N 1
ATOM 617 C CA . GLY A 1 78 ? -10.402 28.157 48.926 1.00 89.81 78 GLY A CA 1
ATOM 618 C C . GLY A 1 78 ? -9.167 27.732 48.126 1.00 89.81 78 GLY A C 1
ATOM 619 O O . GLY A 1 78 ? -9.303 27.244 47.008 1.00 89.81 78 GLY A O 1
ATOM 620 N N . ALA A 1 79 ? -7.973 27.838 48.717 1.00 91.44 79 ALA A N 1
ATOM 621 C CA . ALA A 1 79 ? -6.731 27.381 48.096 1.00 91.44 79 ALA A CA 1
ATOM 622 C C . ALA A 1 79 ? -6.717 25.857 47.888 1.00 91.44 79 ALA A C 1
ATOM 624 O O . ALA A 1 79 ? -6.327 25.390 46.822 1.00 91.44 79 ALA A O 1
ATOM 625 N N . ALA A 1 80 ? -7.198 25.081 48.863 1.00 92.12 80 ALA A N 1
ATOM 626 C CA . ALA A 1 80 ? -7.308 23.630 48.739 1.00 92.12 80 ALA A CA 1
ATOM 627 C C . ALA A 1 80 ? -8.296 23.224 47.634 1.00 92.12 80 ALA A C 1
ATOM 629 O O . ALA A 1 80 ? -7.978 22.355 46.828 1.00 92.12 80 ALA A O 1
ATOM 630 N N . ILE A 1 81 ? -9.455 23.888 47.540 1.00 94.69 81 ILE A N 1
ATOM 631 C CA . ILE A 1 81 ? -10.433 23.654 46.466 1.00 94.69 81 ILE A CA 1
ATOM 632 C C . ILE A 1 81 ? -9.823 23.995 45.104 1.00 94.69 81 ILE A C 1
ATOM 634 O O . ILE A 1 81 ? -9.922 23.191 44.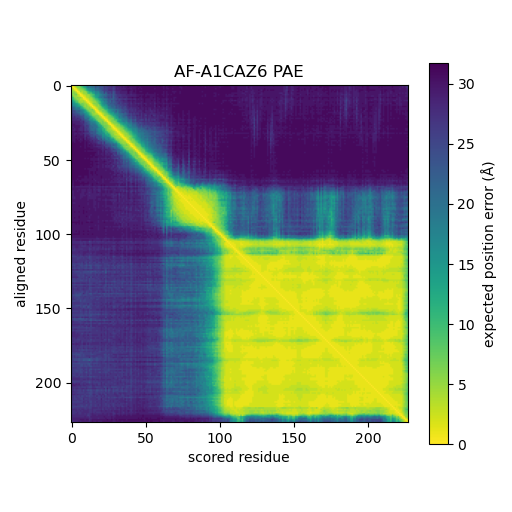183 1.00 94.69 81 ILE A O 1
ATOM 638 N N . ALA A 1 82 ? -9.141 25.137 44.977 1.00 93.75 82 ALA A N 1
ATOM 639 C CA . ALA A 1 82 ? -8.487 25.527 43.730 1.00 93.75 82 ALA A CA 1
ATOM 640 C C . ALA A 1 82 ? -7.423 24.506 43.289 1.00 93.75 82 ALA A C 1
ATOM 642 O O . ALA A 1 82 ? -7.377 24.137 42.117 1.00 93.75 82 ALA A O 1
ATOM 643 N N . VAL A 1 83 ? -6.618 23.995 44.227 1.00 95.00 83 VAL A N 1
ATOM 644 C CA . VAL A 1 83 ? -5.624 22.944 43.957 1.00 95.00 83 VAL A CA 1
ATOM 645 C C . VAL A 1 83 ? -6.299 21.639 43.533 1.00 95.00 83 VAL A C 1
ATOM 647 O O . VAL A 1 83 ? -5.881 21.036 42.550 1.00 95.00 83 VAL A O 1
ATOM 650 N N . VAL A 1 84 ? -7.369 21.216 44.210 1.00 95.06 84 VAL A N 1
ATOM 651 C CA . VAL A 1 84 ? -8.118 19.999 43.849 1.00 95.06 84 VAL A CA 1
ATOM 652 C C . VAL A 1 84 ? -8.758 20.127 42.463 1.00 95.06 84 VAL A C 1
ATOM 654 O O . VAL A 1 84 ? -8.647 19.205 41.657 1.00 95.06 84 VAL A O 1
ATOM 657 N N . CYS A 1 85 ? -9.368 21.272 42.143 1.00 94.25 85 CYS A N 1
ATOM 658 C CA . CYS A 1 85 ? -9.911 21.541 40.810 1.00 94.25 85 CYS A CA 1
ATOM 659 C C . CYS A 1 85 ? -8.817 21.514 39.735 1.00 94.25 85 CYS A C 1
ATOM 661 O O . CYS A 1 85 ? -9.019 20.937 38.670 1.00 94.25 85 CYS A O 1
ATOM 663 N N . LEU A 1 86 ? -7.646 22.089 40.017 1.00 94.12 86 LEU A N 1
ATOM 664 C CA . LEU A 1 86 ? -6.519 22.104 39.087 1.00 94.12 86 LEU A CA 1
ATOM 665 C C . LEU A 1 86 ? -5.959 20.693 38.847 1.00 94.12 86 LEU A C 1
ATOM 667 O O . LEU A 1 86 ? -5.721 20.322 37.700 1.00 94.12 86 LEU A O 1
ATOM 671 N N . LEU A 1 87 ? -5.836 19.869 39.892 1.00 93.75 87 LEU A N 1
ATOM 672 C CA . LEU A 1 87 ? -5.454 18.459 39.758 1.00 93.75 87 LEU A CA 1
ATOM 673 C C . LEU A 1 87 ? -6.483 17.663 38.942 1.00 93.75 87 LEU A C 1
ATOM 675 O O . LEU A 1 87 ? -6.099 16.888 38.066 1.00 93.75 87 LEU A O 1
ATOM 679 N N . ALA A 1 88 ? -7.781 17.886 39.169 1.00 92.44 88 ALA A N 1
ATOM 680 C CA . ALA A 1 88 ? -8.844 17.239 38.402 1.00 92.44 88 ALA A CA 1
ATOM 681 C C . ALA A 1 88 ? -8.808 17.622 36.910 1.00 92.44 88 ALA A C 1
ATOM 683 O O . ALA A 1 88 ? -8.991 16.755 36.057 1.00 92.44 88 ALA A O 1
ATOM 684 N N . LEU A 1 89 ? -8.517 18.887 36.581 1.00 91.19 89 LEU A N 1
ATOM 685 C CA . LEU A 1 89 ? -8.349 19.337 35.194 1.00 91.19 89 LEU A CA 1
ATOM 686 C C . LEU A 1 89 ? -7.134 18.689 34.520 1.00 91.19 89 LEU A C 1
ATOM 688 O O . LEU A 1 89 ? -7.249 18.223 33.389 1.00 91.19 89 LEU A O 1
ATOM 692 N N . ILE A 1 90 ? -5.993 18.613 35.213 1.00 89.69 90 ILE A N 1
ATOM 693 C CA . ILE A 1 90 ? -4.782 17.969 34.682 1.00 89.69 90 ILE A CA 1
ATOM 694 C C . ILE A 1 90 ? -5.046 16.486 34.385 1.00 89.69 90 ILE A C 1
ATOM 696 O O . ILE A 1 90 ? -4.724 16.012 33.296 1.00 89.69 90 ILE A O 1
ATOM 700 N N . ILE A 1 91 ? -5.677 15.762 35.316 1.00 87.69 91 ILE A N 1
ATOM 701 C CA . ILE A 1 91 ? -6.026 14.345 35.130 1.00 87.69 91 ILE A CA 1
ATOM 702 C C . ILE A 1 91 ? -7.052 14.185 33.997 1.00 87.69 91 ILE A C 1
ATOM 704 O O . ILE A 1 91 ? -6.893 13.316 33.140 1.00 87.69 91 ILE A O 1
ATOM 708 N N . GLY A 1 92 ? -8.073 15.045 33.944 1.00 84.00 92 GLY A N 1
ATOM 709 C CA . GLY A 1 92 ? -9.091 15.030 32.892 1.00 84.00 92 GLY A CA 1
ATOM 710 C C . GLY A 1 92 ? -8.514 15.243 31.490 1.00 84.00 92 GLY A C 1
ATOM 711 O O . GLY A 1 92 ? -8.889 14.529 30.562 1.00 84.00 92 GLY A O 1
ATOM 712 N N . LEU A 1 93 ? -7.559 16.163 31.331 1.00 82.94 93 LEU A N 1
ATOM 713 C CA . LEU A 1 93 ? -6.860 16.388 30.061 1.00 82.94 93 LEU A CA 1
ATOM 714 C C . LEU A 1 93 ? -5.947 15.212 29.684 1.00 82.94 93 LEU A C 1
ATOM 716 O O . LEU A 1 93 ? -5.926 14.811 28.521 1.00 82.94 93 LEU A O 1
ATOM 720 N N . ALA A 1 94 ? -5.243 14.625 30.657 1.00 76.50 94 ALA A N 1
ATOM 721 C CA . ALA A 1 94 ? -4.380 13.467 30.424 1.00 76.50 94 ALA A CA 1
ATOM 722 C C . ALA A 1 94 ? -5.169 12.243 29.926 1.00 76.50 94 ALA A C 1
ATOM 724 O O . ALA A 1 94 ? -4.721 11.550 29.017 1.00 76.50 94 ALA A O 1
ATOM 725 N N . VAL A 1 95 ? -6.365 12.000 30.473 1.00 74.62 95 VAL A N 1
ATOM 726 C CA . VAL A 1 95 ? -7.242 10.898 30.039 1.00 74.62 95 VAL A CA 1
ATOM 727 C C . VAL A 1 95 ? -8.023 11.254 28.764 1.00 74.62 95 VAL A C 1
ATOM 729 O O . VAL A 1 95 ? -8.274 10.389 27.931 1.00 74.62 95 VAL A O 1
ATOM 732 N N . GLY A 1 96 ? -8.394 12.521 28.561 1.00 65.12 96 GLY A N 1
ATOM 733 C CA . GLY A 1 96 ? -9.160 12.964 27.389 1.00 65.12 96 GLY A CA 1
ATOM 734 C C . GLY A 1 96 ? -8.411 12.834 26.057 1.00 65.12 96 GLY A C 1
ATOM 735 O O . GLY A 1 96 ? -9.036 12.613 25.022 1.00 65.12 96 GLY A O 1
ATOM 736 N N . LEU A 1 97 ? -7.077 12.908 26.080 1.00 62.62 97 LEU A N 1
ATOM 737 C CA . LEU A 1 97 ? -6.231 12.784 24.887 1.00 62.62 97 LEU A CA 1
ATOM 738 C C . LEU A 1 97 ? -5.940 11.332 24.470 1.00 62.62 97 LEU A C 1
ATOM 740 O O . LEU A 1 97 ? -5.411 11.117 23.381 1.00 62.62 97 LEU A O 1
ATOM 744 N N . THR A 1 98 ? -6.296 10.327 25.279 1.00 64.19 98 THR A N 1
ATOM 745 C CA . THR A 1 98 ? -6.031 8.912 24.951 1.00 64.19 98 THR A CA 1
ATOM 746 C C . THR A 1 98 ? -7.156 8.238 24.163 1.00 64.19 98 THR A C 1
ATOM 748 O O . THR A 1 98 ? -6.992 7.101 23.718 1.00 64.19 98 THR A O 1
ATOM 751 N N . LYS A 1 99 ? -8.279 8.927 23.902 1.00 61.28 99 LYS A N 1
ATOM 752 C CA . LYS A 1 99 ? -9.276 8.461 22.926 1.00 61.28 99 LYS A CA 1
ATOM 753 C C . LYS A 1 99 ? -8.738 8.681 21.514 1.00 61.28 99 LYS A C 1
ATOM 755 O O . LYS A 1 99 ? -8.959 9.723 20.902 1.00 61.28 99 LYS A O 1
ATOM 760 N N . GLY A 1 100 ? -7.991 7.692 21.026 1.00 57.72 100 GLY A N 1
ATOM 761 C CA . GLY A 1 100 ? -7.440 7.668 19.676 1.00 57.72 100 GLY A CA 1
ATOM 762 C C . GLY A 1 100 ? -8.496 8.013 18.626 1.00 57.72 100 GLY A C 1
ATOM 763 O O . GLY A 1 100 ? -9.644 7.574 18.719 1.00 57.72 100 GLY A O 1
ATOM 764 N N . LYS A 1 101 ? -8.100 8.815 17.629 1.00 61.09 101 LYS A N 1
ATOM 765 C CA . LYS A 1 101 ? -8.887 9.069 16.416 1.00 61.09 101 LYS A CA 1
ATOM 766 C C . LYS A 1 101 ? -9.363 7.724 15.868 1.00 61.09 101 LYS A C 1
ATOM 768 O O . LYS A 1 101 ? -8.549 6.948 15.372 1.00 61.09 101 LYS A O 1
ATOM 773 N N . GLY A 1 102 ? -10.662 7.452 15.978 1.00 60.88 102 GLY A N 1
ATOM 774 C CA . GLY A 1 102 ? -11.266 6.286 15.348 1.00 60.88 102 GLY A CA 1
ATOM 775 C C . GLY A 1 102 ? -10.939 6.301 13.858 1.00 60.88 102 GLY A C 1
ATOM 776 O O . GLY A 1 102 ? -11.024 7.351 13.213 1.00 60.88 102 GLY A O 1
ATOM 777 N N . HIS A 1 103 ? -10.516 5.155 13.325 1.00 66.94 103 HIS A N 1
ATOM 778 C CA . HIS A 1 103 ? -10.343 4.983 11.889 1.00 66.94 103 HIS A CA 1
ATOM 779 C C . HIS A 1 103 ? -11.671 5.330 11.213 1.00 66.94 103 HIS A C 1
ATOM 781 O O . HIS A 1 103 ? -12.682 4.670 11.437 1.00 66.94 103 HIS A O 1
ATOM 787 N N . SER A 1 104 ? -11.690 6.434 10.470 1.00 85.81 104 SER A N 1
ATOM 788 C CA . SER A 1 104 ? -12.883 6.851 9.744 1.00 85.81 104 SER A CA 1
ATOM 789 C C . SER A 1 104 ? -12.941 6.060 8.445 1.00 85.81 104 SER A C 1
ATOM 791 O O . SER A 1 104 ? -11.981 6.059 7.677 1.00 85.81 104 SER A O 1
ATOM 793 N N . ASN A 1 105 ? -14.061 5.383 8.219 1.00 94.00 105 ASN A N 1
ATOM 794 C CA . ASN A 1 105 ? -14.324 4.601 7.018 1.00 94.00 105 ASN A CA 1
ATOM 795 C C . ASN A 1 105 ? -14.696 5.518 5.848 1.00 94.00 105 ASN A C 1
ATOM 797 O O . ASN A 1 105 ? -15.867 5.711 5.517 1.00 94.00 105 ASN A O 1
ATOM 801 N N . LEU A 1 106 ? -13.683 6.146 5.261 1.00 95.31 106 LEU A N 1
ATOM 802 C CA . LEU A 1 106 ? -13.845 7.136 4.210 1.00 95.31 106 LEU A CA 1
ATOM 803 C C . LEU A 1 106 ? -14.190 6.473 2.861 1.00 95.31 106 LEU A C 1
ATOM 805 O O . LEU A 1 106 ? -13.740 5.360 2.564 1.00 95.31 106 LEU A O 1
ATOM 809 N N . PRO A 1 107 ? -14.987 7.141 2.010 1.00 95.94 107 PRO A N 1
ATOM 810 C CA . PRO A 1 107 ? -15.213 6.678 0.647 1.00 95.94 107 PRO A CA 1
ATOM 811 C C . PRO A 1 107 ? -13.917 6.742 -0.177 1.00 95.94 107 PRO A C 1
ATOM 813 O O . PRO A 1 107 ? -12.968 7.462 0.170 1.00 95.94 107 PRO A O 1
ATOM 816 N N . LEU A 1 108 ? -13.889 5.990 -1.279 1.00 96.44 108 LEU A N 1
ATOM 817 C CA . LEU A 1 108 ? -12.824 6.100 -2.272 1.00 96.44 108 LEU A CA 1
ATOM 818 C C . LEU A 1 108 ? -12.890 7.475 -2.954 1.00 96.44 108 LEU A C 1
ATOM 820 O O . LEU A 1 108 ? -13.982 7.898 -3.345 1.00 96.44 108 LEU A O 1
ATOM 824 N N . PRO A 1 109 ? -11.762 8.190 -3.100 1.00 94.25 109 PRO A N 1
ATOM 825 C CA . PRO A 1 109 ? -11.729 9.384 -3.932 1.00 94.25 109 PRO A CA 1
ATOM 826 C C . PRO A 1 109 ? -11.913 9.028 -5.413 1.00 94.25 109 PRO A C 1
ATOM 828 O O . PRO A 1 109 ? -11.577 7.929 -5.856 1.00 94.25 109 PRO A O 1
ATOM 831 N N . THR A 1 110 ? -12.407 9.995 -6.183 1.00 89.50 110 THR A N 1
ATOM 832 C CA . THR A 1 110 ? -12.633 9.875 -7.634 1.00 89.50 110 THR A CA 1
ATOM 833 C C . THR A 1 110 ? -11.769 10.834 -8.459 1.00 89.50 110 THR A C 1
ATOM 835 O O . THR A 1 110 ? -11.776 10.773 -9.682 1.00 89.50 110 THR A O 1
ATOM 838 N N . SER A 1 111 ? -11.008 11.724 -7.813 1.00 90.00 111 SER A N 1
ATOM 839 C CA . SER A 1 111 ? -10.299 12.834 -8.468 1.00 90.00 111 SER A CA 1
ATOM 840 C C . SER A 1 111 ? -8.874 12.524 -8.930 1.00 90.00 111 SER A C 1
ATOM 842 O O . SER A 1 111 ? -8.318 13.303 -9.698 1.00 90.00 111 SER A O 1
ATOM 844 N N . HIS A 1 112 ? -8.266 11.429 -8.468 1.00 89.69 112 HIS A N 1
ATOM 845 C CA . HIS A 1 112 ? -6.831 11.162 -8.662 1.00 89.69 112 HIS A CA 1
ATOM 846 C C . HIS A 1 112 ? -6.538 9.830 -9.375 1.00 89.69 112 HIS A C 1
ATOM 848 O O . HIS A 1 112 ? -5.392 9.392 -9.446 1.00 89.69 112 HIS A O 1
ATOM 854 N N . GLY A 1 113 ? -7.574 9.203 -9.940 1.00 88.56 113 GLY A N 1
ATOM 855 C CA . GLY A 1 113 ? -7.512 7.897 -10.594 1.00 88.56 113 GLY A CA 1
ATOM 856 C C . GLY A 1 113 ? -8.153 6.788 -9.761 1.00 88.56 113 GLY A C 1
ATOM 857 O O . GLY A 1 113 ? -8.078 6.792 -8.530 1.00 88.56 113 GLY A O 1
ATOM 858 N N . GLY A 1 114 ? -8.758 5.831 -10.461 1.00 89.62 114 GLY A N 1
ATOM 859 C CA . GLY A 1 114 ? -9.634 4.810 -9.886 1.00 89.62 114 GLY A CA 1
ATOM 860 C C . GLY A 1 114 ? -11.118 5.226 -9.904 1.00 89.62 114 GLY A C 1
ATOM 861 O O . GLY A 1 114 ? -11.458 6.229 -10.537 1.00 89.62 114 GLY A O 1
ATOM 862 N N . PRO A 1 115 ? -12.009 4.475 -9.229 1.00 94.19 115 PRO A N 1
ATOM 863 C CA . PRO A 1 115 ? -11.699 3.247 -8.502 1.00 94.19 115 PRO A CA 1
ATOM 864 C C . PRO A 1 115 ? -11.211 2.144 -9.447 1.00 94.19 115 PRO A C 1
ATOM 866 O O . PRO A 1 115 ? -11.710 1.991 -10.563 1.00 94.19 115 PRO A O 1
ATOM 869 N N . TYR A 1 116 ? -10.205 1.413 -8.991 1.00 96.00 116 TYR A N 1
ATOM 870 C CA . TYR A 1 116 ? -9.710 0.180 -9.586 1.00 96.00 116 TYR A CA 1
ATOM 871 C C . TYR A 1 116 ? -10.224 -0.989 -8.761 1.00 96.00 116 TYR A C 1
ATOM 873 O O . TYR A 1 116 ? -10.420 -0.851 -7.553 1.00 96.00 116 TYR A O 1
ATOM 881 N N . GLN A 1 117 ? -10.399 -2.133 -9.408 1.00 97.75 117 GLN A N 1
ATOM 882 C CA . GLN A 1 117 ? -10.773 -3.370 -8.745 1.00 97.75 117 GLN A CA 1
ATOM 883 C C . GLN A 1 117 ? -9.697 -4.414 -9.013 1.00 97.75 117 GLN A C 1
ATOM 885 O O . GLN A 1 117 ? -9.349 -4.667 -10.165 1.00 97.75 117 GLN A O 1
ATOM 890 N N . GLY A 1 118 ? -9.181 -5.013 -7.946 1.00 98.00 118 GLY A N 1
ATOM 891 C CA . GLY A 1 118 ? -8.107 -5.993 -8.032 1.00 98.00 118 GLY A CA 1
ATOM 892 C C . GLY A 1 118 ? -8.028 -6.863 -6.792 1.00 98.00 118 GLY A C 1
ATOM 893 O O . GLY A 1 118 ? -8.733 -6.638 -5.800 1.00 98.00 118 GLY A O 1
ATOM 894 N N . ASP A 1 119 ? -7.178 -7.880 -6.860 1.00 98.75 119 ASP A N 1
ATOM 895 C CA . ASP A 1 119 ? -6.933 -8.744 -5.718 1.00 98.75 119 ASP A CA 1
ATOM 896 C C . ASP A 1 119 ? -5.987 -8.058 -4.728 1.00 98.75 119 ASP A C 1
ATOM 898 O O . ASP A 1 119 ? -4.974 -7.468 -5.098 1.00 98.75 119 ASP A O 1
ATOM 902 N N . MET A 1 120 ? -6.291 -8.199 -3.444 1.00 98.75 120 MET A N 1
ATOM 903 C CA . MET A 1 120 ? -5.392 -7.889 -2.344 1.00 98.75 120 MET A CA 1
ATOM 904 C C . MET A 1 120 ? -4.849 -9.191 -1.753 1.00 98.75 120 MET A C 1
ATOM 906 O O . MET A 1 120 ? -5.635 -10.063 -1.370 1.00 98.75 120 MET A O 1
ATOM 910 N N . THR A 1 121 ? -3.528 -9.299 -1.634 1.00 98.81 121 THR A N 1
ATOM 911 C CA . THR A 1 121 ? -2.813 -10.311 -0.828 1.00 98.81 121 THR A CA 1
ATOM 912 C C . THR A 1 121 ? -1.976 -9.637 0.254 1.00 98.81 121 THR A C 1
ATOM 914 O O . THR A 1 121 ? -2.078 -8.423 0.434 1.00 98.81 121 THR A O 1
ATOM 917 N N . TYR A 1 122 ? -1.182 -10.403 1.005 1.00 98.75 122 TYR A N 1
ATOM 918 C CA . TYR A 1 122 ? -0.216 -9.833 1.933 1.00 98.75 122 TYR A CA 1
ATOM 919 C C . TYR A 1 122 ? 1.143 -10.532 1.906 1.00 98.75 122 TYR A C 1
ATOM 921 O O . TYR A 1 122 ? 1.247 -11.729 1.631 1.00 98.75 122 TYR A O 1
ATOM 929 N N . TYR A 1 123 ? 2.170 -9.778 2.295 1.00 98.56 123 TYR A N 1
ATOM 930 C CA . TYR A 1 123 ? 3.554 -10.227 2.421 1.00 98.56 123 TYR A CA 1
ATOM 931 C C . TYR A 1 123 ? 4.172 -9.721 3.725 1.00 98.56 123 TYR A C 1
ATOM 933 O O . TYR A 1 123 ? 3.673 -8.767 4.315 1.00 98.56 123 TYR A O 1
ATOM 941 N N . ASN A 1 124 ? 5.269 -10.338 4.173 1.00 98.31 124 ASN A N 1
ATOM 942 C CA . ASN A 1 124 ? 6.059 -9.837 5.301 1.00 98.31 124 ASN A CA 1
ATOM 943 C C . ASN A 1 124 ? 7.089 -8.809 4.804 1.00 98.31 124 ASN A C 1
ATOM 945 O O . ASN A 1 124 ? 8.039 -9.206 4.117 1.00 98.31 124 ASN A O 1
ATOM 949 N N . PRO A 1 125 ? 6.939 -7.505 5.108 1.00 98.19 125 PRO A N 1
ATOM 950 C CA . PRO A 1 125 ? 7.808 -6.481 4.548 1.00 98.19 125 PRO A CA 1
ATOM 951 C C . PRO A 1 125 ? 9.243 -6.546 5.081 1.00 98.19 125 PRO A C 1
ATOM 953 O O . PRO A 1 125 ? 9.511 -6.976 6.203 1.00 98.19 125 PRO A O 1
ATOM 956 N N . SER A 1 126 ? 10.173 -6.072 4.255 1.00 97.44 126 SER A N 1
ATOM 957 C CA . SER A 1 126 ? 11.580 -5.858 4.596 1.00 97.44 126 SER A CA 1
ATOM 958 C C . SER A 1 126 ? 12.077 -4.616 3.841 1.00 97.44 126 SER A C 1
ATOM 960 O O . SER A 1 126 ? 11.384 -3.599 3.831 1.00 97.44 126 SER A O 1
ATOM 962 N N . LEU A 1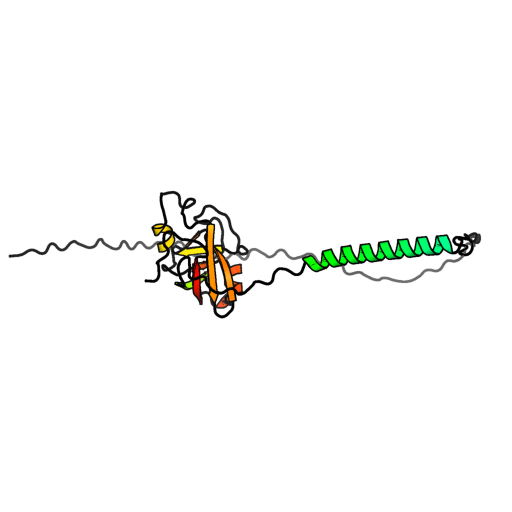 127 ? 13.252 -4.667 3.208 1.00 98.56 127 LEU A N 1
ATOM 963 C CA . LEU A 1 127 ? 13.701 -3.647 2.262 1.00 98.56 127 LEU A CA 1
ATOM 964 C C . LEU A 1 127 ? 12.890 -3.733 0.959 1.00 98.56 127 LEU A C 1
ATOM 966 O O . LEU A 1 127 ? 13.089 -4.658 0.174 1.00 98.56 127 LEU A O 1
ATOM 970 N N . GLY A 1 128 ? 12.004 -2.763 0.734 1.00 98.44 128 GLY A N 1
ATOM 971 C CA . GLY A 1 128 ? 11.221 -2.668 -0.497 1.00 98.44 128 GLY A CA 1
ATOM 972 C C . GLY A 1 128 ? 11.974 -1.996 -1.648 1.00 98.44 128 GLY A C 1
ATOM 973 O O . GLY A 1 128 ? 13.005 -1.347 -1.461 1.00 98.44 128 GLY A O 1
ATOM 974 N N . SER A 1 129 ? 11.404 -2.085 -2.848 1.00 98.69 129 SER A N 1
ATOM 975 C CA . SER A 1 129 ? 11.920 -1.500 -4.096 1.00 98.69 129 SER A CA 1
ATOM 976 C C . SER A 1 129 ? 12.029 0.026 -4.064 1.00 98.69 129 SER A C 1
ATOM 978 O O . SER A 1 129 ? 12.772 0.601 -4.851 1.00 98.69 129 SER A O 1
ATOM 980 N N . CYS A 1 130 ? 11.331 0.689 -3.137 1.00 98.75 130 CYS A N 1
ATOM 981 C CA . CYS A 1 130 ? 11.504 2.117 -2.879 1.00 98.75 130 CYS A CA 1
ATOM 982 C C . CYS A 1 130 ? 12.725 2.445 -1.998 1.00 98.75 130 CYS A C 1
ATOM 984 O O . CYS A 1 130 ? 12.943 3.607 -1.662 1.00 98.75 130 CYS A O 1
ATOM 986 N N . GLY A 1 131 ? 13.512 1.447 -1.584 1.00 98.44 131 GLY A N 1
ATOM 987 C CA . GLY A 1 131 ? 14.688 1.623 -0.730 1.00 98.44 131 GLY A CA 1
ATOM 988 C C . GLY A 1 131 ? 14.361 1.902 0.738 1.00 98.44 131 GLY A C 1
ATOM 989 O O . GLY A 1 131 ? 15.198 2.436 1.463 1.00 98.44 131 GLY A O 1
ATOM 990 N N . ILE A 1 132 ? 13.144 1.575 1.178 1.00 97.56 132 ILE A N 1
ATOM 991 C CA . ILE A 1 132 ? 12.653 1.815 2.539 1.00 97.56 132 ILE A CA 1
ATOM 992 C C . ILE A 1 132 ? 12.474 0.464 3.232 1.00 97.56 132 ILE A C 1
ATOM 994 O O . ILE A 1 132 ? 11.927 -0.466 2.643 1.00 97.56 132 ILE A O 1
ATOM 998 N N . ILE A 1 133 ? 12.940 0.359 4.479 1.00 98.38 133 ILE A N 1
ATOM 999 C CA . ILE A 1 133 ? 12.672 -0.803 5.330 1.00 98.38 133 ILE A CA 1
ATOM 1000 C C . ILE A 1 133 ? 11.332 -0.589 6.027 1.00 98.38 133 ILE A C 1
ATOM 1002 O O . ILE A 1 133 ? 11.137 0.422 6.706 1.00 98.38 133 ILE A O 1
ATOM 1006 N N . ASN A 1 134 ? 10.432 -1.555 5.876 1.00 98.62 134 ASN A N 1
ATOM 1007 C CA . ASN A 1 134 ? 9.135 -1.584 6.539 1.00 98.62 134 ASN A CA 1
ATOM 1008 C C . ASN A 1 134 ? 8.934 -2.885 7.319 1.00 98.62 134 ASN A C 1
ATOM 1010 O O . ASN A 1 134 ? 9.696 -3.837 7.183 1.00 98.62 134 ASN A O 1
ATOM 1014 N N . THR A 1 135 ? 7.912 -2.894 8.169 1.00 98.62 135 THR A N 1
ATOM 1015 C CA . THR A 1 135 ? 7.546 -4.008 9.047 1.00 98.62 135 THR A CA 1
ATOM 1016 C C . THR A 1 135 ? 6.108 -4.445 8.806 1.00 98.62 135 THR A C 1
ATOM 1018 O O . THR A 1 135 ? 5.312 -3.712 8.217 1.00 98.62 135 THR A O 1
ATOM 1021 N N . ASP A 1 136 ? 5.739 -5.600 9.361 1.00 98.62 136 ASP A N 1
ATOM 1022 C CA . ASP A 1 136 ? 4.376 -6.139 9.285 1.00 98.62 136 ASP A CA 1
ATOM 1023 C C . ASP A 1 136 ? 3.294 -5.189 9.833 1.00 98.62 136 ASP A C 1
ATOM 1025 O O . ASP A 1 136 ? 2.118 -5.319 9.492 1.00 98.62 136 ASP A O 1
ATOM 1029 N N . SER A 1 137 ? 3.682 -4.242 10.696 1.00 98.44 137 SER A N 1
ATOM 1030 C CA . SER A 1 137 ? 2.776 -3.285 11.340 1.00 98.44 137 SER A CA 1
ATOM 1031 C C . SER A 1 137 ? 2.537 -1.996 10.547 1.00 98.44 137 SER A C 1
ATOM 1033 O O . SER A 1 137 ? 1.600 -1.254 10.853 1.00 98.44 137 SER A O 1
ATOM 1035 N N . ASP A 1 138 ? 3.359 -1.719 9.532 1.00 98.56 138 ASP A N 1
ATOM 1036 C CA . ASP A 1 138 ? 3.259 -0.486 8.755 1.00 98.56 138 ASP A CA 1
ATOM 1037 C C . ASP A 1 138 ? 2.067 -0.535 7.796 1.00 98.56 138 ASP A C 1
ATOM 1039 O O . ASP A 1 138 ? 1.789 -1.562 7.187 1.00 98.56 138 ASP A O 1
ATOM 1043 N N . LEU A 1 139 ? 1.373 0.588 7.595 1.00 98.69 139 LEU A N 1
ATOM 1044 C CA . LEU A 1 139 ? 0.290 0.685 6.608 1.00 98.69 139 LEU A CA 1
ATOM 1045 C C . LEU A 1 139 ? 0.862 0.942 5.214 1.00 98.69 139 LEU A C 1
ATOM 1047 O O . LEU A 1 139 ? 0.918 2.083 4.742 1.00 98.69 139 LEU A O 1
ATOM 1051 N N . ILE A 1 140 ? 1.340 -0.127 4.585 1.00 98.88 140 ILE A N 1
ATOM 1052 C CA . ILE A 1 140 ? 2.047 -0.078 3.308 1.00 98.88 140 ILE A CA 1
ATOM 1053 C C . ILE A 1 140 ? 1.509 -1.098 2.309 1.00 98.88 140 ILE A C 1
ATOM 1055 O O . ILE A 1 140 ? 0.779 -2.024 2.669 1.00 98.88 140 ILE A O 1
ATOM 1059 N N . CYS A 1 141 ? 1.878 -0.905 1.047 1.00 98.88 141 CYS A N 1
ATOM 1060 C CA . CYS A 1 141 ? 1.631 -1.858 -0.021 1.00 98.88 141 CYS A CA 1
ATOM 1061 C C . CYS A 1 141 ? 2.763 -1.866 -1.051 1.00 98.88 141 CYS A C 1
ATOM 1063 O O . CYS A 1 141 ? 3.489 -0.878 -1.227 1.00 98.88 141 CYS A O 1
ATOM 1065 N N . ALA A 1 142 ? 2.855 -2.986 -1.755 1.00 98.88 142 ALA A N 1
ATOM 1066 C CA . ALA A 1 142 ? 3.520 -3.127 -3.027 1.00 98.88 142 ALA A CA 1
ATOM 1067 C C . ALA A 1 142 ? 2.478 -2.987 -4.146 1.00 98.88 142 ALA A C 1
ATOM 1069 O O . ALA A 1 142 ? 1.450 -3.670 -4.136 1.00 98.88 142 ALA A O 1
ATOM 1070 N N . VAL A 1 143 ? 2.745 -2.117 -5.119 1.00 98.75 143 VAL A N 1
ATOM 1071 C CA . VAL A 1 143 ? 1.929 -2.029 -6.343 1.00 98.75 143 VAL A CA 1
ATOM 1072 C C . VAL A 1 143 ? 2.434 -3.026 -7.374 1.00 98.75 143 VAL A C 1
ATOM 1074 O O . VAL A 1 143 ? 3.593 -3.445 -7.326 1.00 98.75 143 VAL A O 1
ATOM 1077 N N . SER A 1 144 ? 1.586 -3.402 -8.326 1.00 98.62 144 SER A N 1
ATOM 1078 C CA . SER A 1 144 ? 1.976 -4.317 -9.394 1.00 98.62 144 SER A CA 1
ATOM 1079 C C . SER A 1 144 ? 3.227 -3.858 -10.139 1.00 98.62 144 SER A C 1
ATOM 1081 O O . SER A 1 144 ? 3.439 -2.667 -10.382 1.00 98.62 144 SER A O 1
ATOM 1083 N N . HIS A 1 145 ? 4.051 -4.820 -10.549 1.00 98.56 145 HIS A N 1
ATOM 1084 C CA . HIS A 1 145 ? 5.209 -4.534 -11.384 1.00 98.56 145 HIS A CA 1
ATOM 1085 C C . HIS A 1 145 ? 4.847 -3.792 -12.672 1.00 98.56 145 HIS A C 1
ATOM 1087 O O . HIS A 1 145 ? 5.610 -2.943 -13.110 1.00 98.56 145 HIS A O 1
ATOM 1093 N N . VAL A 1 146 ? 3.668 -4.057 -13.239 1.00 98.06 146 VAL A N 1
ATOM 1094 C CA . VAL A 1 146 ? 3.180 -3.375 -14.441 1.00 98.06 146 VAL A CA 1
ATOM 1095 C C . VAL A 1 146 ? 3.049 -1.870 -14.200 1.00 98.06 146 VAL A C 1
ATOM 1097 O O . VAL A 1 146 ? 3.537 -1.084 -15.007 1.00 98.06 146 VAL A O 1
ATOM 1100 N N . LEU A 1 147 ? 2.426 -1.459 -13.089 1.00 97.25 147 LEU A N 1
ATOM 1101 C CA . LEU A 1 147 ? 2.295 -0.041 -12.739 1.00 97.25 147 LEU A CA 1
ATOM 1102 C C . LEU A 1 147 ? 3.637 0.567 -12.328 1.00 97.25 147 LEU A C 1
ATOM 1104 O O . LEU A 1 147 ? 3.968 1.668 -12.768 1.00 97.25 147 LEU A O 1
ATOM 1108 N N . PHE A 1 148 ? 4.405 -0.150 -11.505 1.00 98.38 148 PHE A N 1
ATOM 1109 C CA . PHE A 1 148 ? 5.702 0.316 -11.021 1.00 98.38 148 PHE A CA 1
ATOM 1110 C C . PHE A 1 148 ? 6.665 0.575 -12.181 1.00 98.38 148 PHE A C 1
ATOM 1112 O O . PHE A 1 148 ? 7.240 1.656 -12.279 1.00 98.38 148 PHE A O 1
ATOM 1119 N N . ASP A 1 149 ? 6.796 -0.375 -13.103 1.00 97.94 149 ASP A N 1
ATOM 1120 C CA . ASP A 1 149 ? 7.726 -0.271 -14.225 1.00 97.94 149 ASP A CA 1
ATOM 1121 C C . ASP A 1 149 ? 7.269 0.787 -15.233 1.00 97.94 149 ASP A C 1
ATOM 1123 O O . ASP A 1 149 ? 8.096 1.556 -15.720 1.00 97.94 149 ASP A O 1
ATOM 1127 N N . ALA A 1 150 ? 5.959 0.892 -15.490 1.00 97.25 150 ALA A N 1
ATOM 1128 C CA . ALA A 1 150 ? 5.403 1.921 -16.370 1.00 97.25 150 ALA A CA 1
ATOM 1129 C C . ALA A 1 150 ? 5.627 3.348 -15.845 1.00 97.25 150 ALA A C 1
ATOM 1131 O O . ALA A 1 150 ? 5.758 4.280 -16.636 1.00 97.25 150 ALA A O 1
ATOM 1132 N N . ALA A 1 151 ? 5.680 3.529 -14.523 1.00 97.25 151 ALA A N 1
ATOM 1133 C CA . ALA A 1 151 ? 5.971 4.819 -13.906 1.00 97.25 151 ALA A CA 1
ATOM 1134 C C . ALA A 1 151 ? 7.472 5.142 -13.854 1.00 97.25 151 ALA A C 1
ATOM 1136 O O . ALA A 1 151 ? 7.837 6.277 -13.544 1.00 97.25 151 ALA A O 1
ATOM 1137 N N . SER A 1 152 ? 8.349 4.165 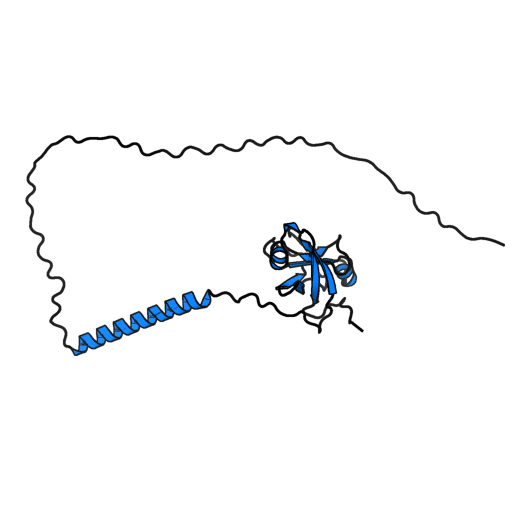-14.105 1.00 97.12 152 SER A N 1
ATOM 1138 C CA . SER A 1 152 ? 9.784 4.342 -13.912 1.00 97.12 152 SER A CA 1
ATOM 1139 C C . SER A 1 152 ? 10.367 5.375 -14.878 1.00 97.12 152 SER A C 1
ATOM 1141 O O . SER A 1 152 ? 10.158 5.321 -16.087 1.00 97.12 152 SER A O 1
ATOM 1143 N N . THR A 1 153 ? 11.157 6.304 -14.342 1.00 96.38 153 THR A N 1
ATOM 1144 C CA . THR A 1 153 ? 11.845 7.356 -15.109 1.00 96.38 153 THR A CA 1
ATOM 1145 C C . THR A 1 153 ? 13.348 7.106 -15.246 1.00 96.38 153 THR A C 1
ATOM 1147 O O . THR A 1 153 ? 14.057 7.903 -15.860 1.00 96.38 153 THR A O 1
ATOM 1150 N N . GLY A 1 154 ? 13.859 6.004 -14.688 1.00 95.50 154 GLY A N 1
ATOM 1151 C CA . GLY A 1 154 ? 15.281 5.673 -14.697 1.00 95.50 154 GLY A CA 1
ATOM 1152 C C . GLY A 1 154 ? 15.572 4.256 -14.207 1.00 95.50 154 GLY A C 1
ATOM 1153 O O . GLY A 1 154 ? 14.676 3.431 -14.049 1.00 95.50 154 GLY A O 1
ATOM 1154 N N . THR A 1 155 ? 16.851 3.963 -13.968 1.00 96.19 155 THR A N 1
ATOM 1155 C CA . THR A 1 155 ? 17.317 2.629 -13.545 1.00 96.19 155 THR A CA 1
ATOM 1156 C C . THR A 1 155 ? 17.294 2.416 -12.032 1.00 96.19 155 THR A C 1
ATOM 1158 O O . THR A 1 155 ? 17.400 1.279 -11.583 1.00 96.19 155 THR A O 1
ATOM 1161 N N . ASN A 1 156 ? 17.175 3.484 -11.237 1.00 98.06 156 ASN A N 1
ATOM 1162 C CA . ASN A 1 156 ? 17.122 3.398 -9.780 1.00 98.06 156 ASN A CA 1
ATOM 1163 C C . ASN A 1 156 ? 15.668 3.203 -9.307 1.00 98.06 156 ASN A C 1
ATOM 1165 O O . ASN A 1 156 ? 14.906 4.174 -9.340 1.00 98.06 156 ASN A O 1
ATOM 1169 N N . PRO A 1 157 ? 15.277 2.011 -8.817 1.00 98.19 157 PRO A N 1
ATOM 1170 C CA . PRO A 1 157 ? 13.903 1.760 -8.380 1.00 98.19 157 PRO A CA 1
ATOM 1171 C C . PRO A 1 157 ? 13.516 2.592 -7.149 1.00 98.19 157 PRO A C 1
ATOM 1173 O O . PRO A 1 157 ? 12.354 2.969 -7.014 1.00 98.19 157 PRO A O 1
ATOM 1176 N N . ASN A 1 158 ? 14.485 2.994 -6.317 1.00 98.62 158 ASN A N 1
ATOM 1177 C CA . ASN A 1 158 ? 14.230 3.835 -5.143 1.00 98.62 158 ASN A CA 1
ATOM 1178 C C . ASN A 1 158 ? 13.742 5.243 -5.526 1.00 98.62 158 ASN A C 1
ATOM 1180 O O . ASN A 1 158 ? 13.178 5.950 -4.695 1.00 98.62 158 ASN A O 1
ATOM 1184 N N . ALA A 1 159 ? 13.989 5.665 -6.771 1.00 98.31 159 ALA A N 1
ATOM 1185 C CA . ALA A 1 159 ? 13.564 6.950 -7.318 1.00 98.31 159 ALA A CA 1
ATOM 1186 C C . ALA A 1 159 ? 12.275 6.844 -8.153 1.00 98.31 159 ALA A C 1
ATOM 1188 O O . ALA A 1 159 ? 11.934 7.787 -8.869 1.00 98.31 159 ALA A O 1
ATOM 1189 N N . ASN A 1 160 ? 11.572 5.707 -8.101 1.00 98.50 160 ASN A N 1
ATOM 1190 C CA . ASN A 1 160 ? 10.327 5.536 -8.834 1.00 98.50 160 ASN A CA 1
ATOM 1191 C C . ASN A 1 160 ? 9.276 6.567 -8.365 1.00 98.50 160 ASN A C 1
ATOM 1193 O O . ASN A 1 160 ? 9.051 6.687 -7.160 1.00 98.50 160 ASN A O 1
ATOM 1197 N N . PRO A 1 161 ? 8.592 7.283 -9.277 1.00 98.12 161 PRO A N 1
ATOM 1198 C CA . PRO A 1 161 ? 7.591 8.290 -8.919 1.00 98.12 161 PRO A CA 1
ATOM 1199 C C . PRO A 1 161 ? 6.398 7.781 -8.099 1.00 98.12 161 PRO A C 1
ATOM 1201 O O . PRO A 1 161 ? 5.698 8.594 -7.503 1.00 98.12 161 PRO A O 1
ATOM 1204 N N . LEU A 1 162 ? 6.135 6.469 -8.072 1.00 98.19 162 LEU A N 1
ATOM 1205 C CA . LEU A 1 162 ? 5.080 5.895 -7.231 1.00 98.19 162 LEU A CA 1
ATOM 1206 C C . LEU A 1 162 ? 5.494 5.757 -5.767 1.00 98.19 162 LEU A C 1
ATOM 1208 O O . LEU A 1 162 ? 4.629 5.668 -4.896 1.00 98.19 162 LEU A O 1
ATOM 1212 N N . CYS A 1 163 ? 6.794 5.736 -5.476 1.00 98.62 163 CYS A N 1
ATOM 1213 C CA . CYS A 1 163 ? 7.291 5.582 -4.119 1.00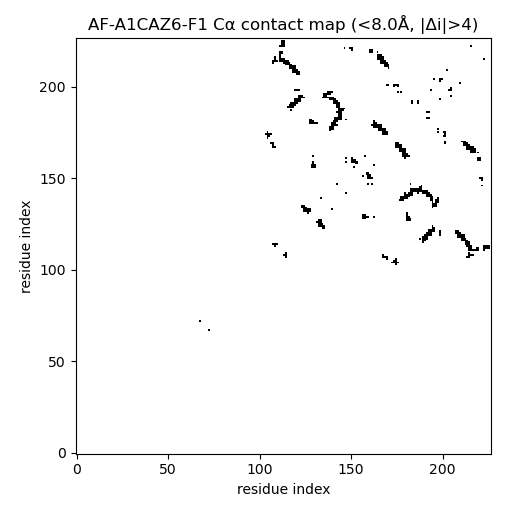 98.62 163 CYS A CA 1
ATOM 1214 C C . CYS A 1 163 ? 6.827 6.734 -3.226 1.00 98.62 163 CYS A C 1
ATOM 1216 O O . CYS A 1 163 ? 7.074 7.906 -3.500 1.00 98.62 163 CYS A O 1
ATOM 1218 N N . GLY A 1 164 ? 6.171 6.390 -2.118 1.00 98.38 164 GLY A N 1
ATOM 1219 C CA . GLY A 1 164 ? 5.655 7.358 -1.154 1.00 98.38 164 GLY A CA 1
ATOM 1220 C C . GLY A 1 164 ? 4.248 7.881 -1.448 1.00 98.38 164 GLY A C 1
ATOM 1221 O O . GLY A 1 164 ? 3.640 8.423 -0.520 1.00 98.38 164 GLY A O 1
ATOM 1222 N N . LEU A 1 165 ? 3.710 7.663 -2.655 1.00 98.31 165 LEU A N 1
ATOM 1223 C CA . LEU A 1 165 ? 2.308 7.962 -2.949 1.00 98.31 165 LEU A CA 1
ATOM 1224 C C . LEU A 1 165 ? 1.388 7.073 -2.112 1.00 98.31 165 LEU A C 1
ATOM 1226 O O . LEU A 1 165 ? 1.770 5.984 -1.662 1.00 98.31 165 LEU A O 1
ATOM 1230 N N . LYS A 1 166 ? 0.156 7.530 -1.908 1.00 98.50 166 LYS A N 1
ATOM 1231 C CA . LYS A 1 166 ? -0.850 6.794 -1.148 1.00 98.50 166 LYS A CA 1
ATOM 1232 C C . LYS A 1 166 ? -2.037 6.369 -1.989 1.00 98.50 166 LYS A C 1
ATOM 1234 O O . LYS A 1 166 ? -2.506 7.081 -2.879 1.00 98.50 166 LYS A O 1
ATOM 1239 N N . VAL A 1 167 ? -2.581 5.225 -1.605 1.00 98.50 167 VAL A N 1
ATOM 1240 C CA . VAL A 1 167 ? -3.845 4.695 -2.108 1.00 98.50 167 VAL A CA 1
ATOM 1241 C C . VAL A 1 167 ? -4.788 4.449 -0.938 1.00 98.50 167 VAL A C 1
ATOM 1243 O O . VAL A 1 167 ? -4.352 4.148 0.177 1.00 98.50 167 VAL A O 1
ATOM 1246 N N . ARG A 1 168 ? -6.090 4.585 -1.186 1.00 98.44 168 ARG A N 1
ATOM 1247 C CA . ARG A 1 168 ? -7.130 4.120 -0.268 1.00 98.44 168 ARG A CA 1
ATOM 1248 C C . ARG A 1 168 ? -7.683 2.815 -0.786 1.00 98.44 168 ARG A C 1
ATOM 1250 O O . ARG A 1 168 ? -8.204 2.789 -1.894 1.00 98.44 168 ARG A O 1
ATOM 1257 N N . LEU A 1 169 ? -7.612 1.781 0.038 1.00 98.69 169 LEU A N 1
ATOM 1258 C CA . LEU A 1 169 ? -8.270 0.505 -0.196 1.00 98.69 169 LEU A CA 1
ATOM 1259 C C . LEU A 1 169 ? -9.610 0.518 0.524 1.00 98.69 169 LEU A C 1
ATOM 1261 O O . LEU A 1 169 ? -9.732 1.067 1.625 1.00 98.69 1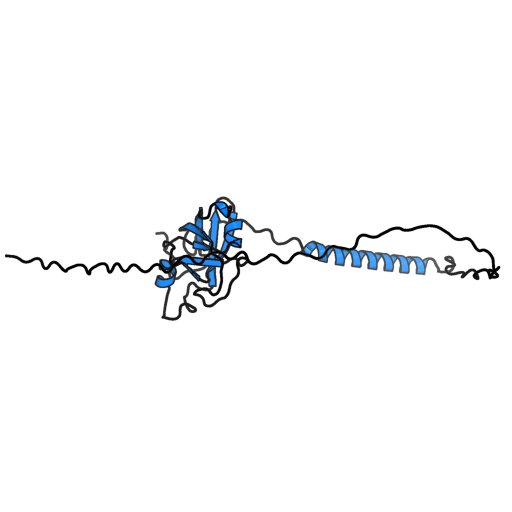69 LEU A O 1
ATOM 1265 N N . ARG A 1 170 ? -10.610 -0.112 -0.079 1.00 98.25 170 ARG A N 1
ATOM 1266 C CA . ARG A 1 170 ? -11.936 -0.278 0.495 1.00 98.25 170 ARG A CA 1
ATOM 1267 C C . ARG A 1 170 ? -12.463 -1.678 0.213 1.00 98.25 170 ARG A C 1
ATOM 1269 O O . ARG A 1 170 ? -12.351 -2.195 -0.894 1.00 98.25 170 ARG A O 1
ATOM 1276 N N . ARG A 1 171 ? -13.080 -2.274 1.232 1.00 97.69 171 ARG A N 1
ATOM 1277 C CA . ARG A 1 171 ? -13.819 -3.532 1.121 1.00 97.69 171 ARG A CA 1
ATOM 1278 C C . ARG A 1 171 ? -15.072 -3.447 1.982 1.00 97.69 171 ARG A C 1
ATOM 1280 O O . ARG A 1 171 ? -14.989 -3.324 3.203 1.00 97.69 171 ARG A O 1
ATOM 1287 N N . GLY A 1 172 ? -16.236 -3.465 1.336 1.00 95.00 172 GLY A N 1
ATOM 1288 C CA . GLY A 1 172 ? -17.510 -3.189 2.000 1.00 95.00 172 GLY A CA 1
ATOM 1289 C C . GLY A 1 172 ? -17.540 -1.777 2.594 1.00 95.00 172 GLY A C 1
ATOM 1290 O O . GLY A 1 172 ? -17.357 -0.779 1.889 1.00 95.00 172 GLY A O 1
ATOM 1291 N N . GLU A 1 173 ? -17.771 -1.688 3.901 1.00 94.75 173 GLU A N 1
ATOM 1292 C CA . GLU A 1 173 ? -17.791 -0.413 4.620 1.00 94.75 173 GLU A CA 1
ATOM 1293 C C . GLU A 1 173 ? -16.418 0.018 5.136 1.00 94.75 173 GLU A C 1
ATOM 1295 O O . GLU A 1 173 ? -16.250 1.193 5.445 1.00 94.75 173 GLU A O 1
ATOM 1300 N N . THR A 1 174 ? -15.430 -0.880 5.192 1.00 97.00 174 THR A N 1
ATOM 1301 C CA . THR A 1 174 ? -14.128 -0.581 5.795 1.00 97.00 174 THR A CA 1
ATOM 1302 C C . THR A 1 174 ? -13.144 -0.035 4.769 1.00 97.00 174 THR A C 1
ATOM 1304 O O . THR A 1 174 ? -13.053 -0.543 3.649 1.00 97.00 174 THR A O 1
ATOM 1307 N N . SER A 1 175 ? -12.380 0.989 5.157 1.00 98.00 175 SER A N 1
ATOM 1308 C CA . SER A 1 175 ? -11.328 1.578 4.323 1.00 98.00 175 SER A CA 1
ATOM 1309 C C . SER A 1 175 ? -10.022 1.792 5.082 1.00 98.00 175 SER A C 1
ATOM 1311 O O . SER A 1 175 ? -10.041 2.094 6.277 1.00 98.00 175 SER A O 1
ATOM 1313 N N . VAL A 1 176 ? -8.898 1.746 4.372 1.00 98.31 176 VAL A N 1
ATOM 1314 C CA . VAL A 1 176 ? -7.566 2.031 4.919 1.00 98.31 176 VAL A CA 1
ATOM 1315 C C . VAL A 1 176 ? -6.701 2.744 3.884 1.00 98.31 176 VAL A C 1
ATOM 1317 O O . VAL A 1 176 ? -6.680 2.372 2.712 1.00 98.31 176 VAL A O 1
ATOM 1320 N N . ASP A 1 177 ? -5.982 3.770 4.337 1.00 98.50 177 ASP A N 1
ATOM 1321 C CA . ASP A 1 177 ? -4.990 4.479 3.531 1.00 98.50 177 ASP A CA 1
ATOM 1322 C C . ASP A 1 177 ? -3.626 3.834 3.749 1.00 98.50 177 ASP A C 1
ATOM 1324 O O . ASP A 1 177 ? -3.198 3.653 4.894 1.00 98.50 177 ASP A O 1
ATOM 1328 N N . VAL A 1 178 ? -2.935 3.515 2.660 1.00 98.69 178 VAL A N 1
ATOM 1329 C CA . VAL A 1 178 ? -1.624 2.861 2.692 1.00 98.69 178 VAL A CA 1
ATOM 1330 C C . VAL A 1 178 ? -0.646 3.570 1.774 1.00 98.69 178 VAL A C 1
ATOM 1332 O O . VAL A 1 178 ? -1.035 4.211 0.797 1.00 98.69 178 VAL A O 1
ATOM 1335 N N . LYS A 1 179 ? 0.639 3.471 2.106 1.00 98.88 179 LYS A N 1
ATOM 1336 C CA . LYS A 1 179 ? 1.733 4.059 1.330 1.00 98.88 179 LYS A CA 1
ATOM 1337 C C . LYS A 1 179 ? 2.360 3.016 0.406 1.00 98.88 179 LYS A C 1
ATOM 1339 O O . LYS A 1 179 ? 2.642 1.903 0.843 1.00 98.88 179 LYS A O 1
ATOM 1344 N N . VAL A 1 180 ? 2.626 3.390 -0.840 1.00 98.81 180 VAL A N 1
ATOM 1345 C CA . VAL A 1 180 ? 3.372 2.563 -1.793 1.00 98.81 180 VAL A CA 1
ATOM 1346 C C . VAL A 1 180 ? 4.854 2.588 -1.424 1.00 98.81 180 VAL A C 1
ATOM 1348 O O . VAL A 1 180 ? 5.465 3.659 -1.362 1.00 98.81 180 VAL A O 1
ATOM 1351 N N . VAL A 1 181 ? 5.428 1.418 -1.144 1.00 98.81 181 VAL A N 1
ATOM 1352 C CA . VAL A 1 181 ? 6.843 1.276 -0.736 1.00 98.81 181 VAL A CA 1
ATOM 1353 C C . VAL A 1 181 ? 7.588 0.178 -1.491 1.00 98.81 181 VAL A C 1
ATOM 1355 O O . VAL A 1 181 ? 8.793 0.008 -1.301 1.00 98.81 181 VAL A O 1
ATOM 1358 N N . ASP A 1 182 ? 6.892 -0.575 -2.339 1.00 98.81 182 ASP A N 1
ATOM 1359 C CA . ASP A 1 182 ? 7.474 -1.739 -2.990 1.00 98.81 182 ASP A CA 1
ATOM 1360 C C . ASP A 1 182 ? 6.792 -2.080 -4.326 1.00 98.81 182 ASP A C 1
ATOM 1362 O O . ASP A 1 182 ? 5.777 -1.488 -4.712 1.00 98.81 182 ASP A O 1
ATOM 1366 N N . ARG A 1 183 ? 7.380 -3.046 -5.029 1.00 98.69 183 ARG A N 1
ATOM 1367 C CA . ARG A 1 183 ? 6.983 -3.565 -6.333 1.00 98.69 183 ARG A CA 1
ATOM 1368 C C . ARG A 1 183 ? 6.635 -5.049 -6.213 1.00 98.69 183 ARG A C 1
ATOM 1370 O O . ARG A 1 183 ? 7.497 -5.876 -5.932 1.00 98.69 183 ARG A O 1
ATOM 1377 N N . CYS A 1 184 ? 5.398 -5.406 -6.530 1.00 98.75 184 CYS A N 1
ATOM 1378 C CA . CYS A 1 184 ? 4.924 -6.785 -6.525 1.00 98.75 184 CYS A CA 1
ATOM 1379 C C . CYS A 1 184 ? 5.112 -7.449 -7.899 1.00 98.75 184 CYS A C 1
ATOM 1381 O O . CYS A 1 184 ? 4.390 -7.168 -8.862 1.00 98.75 184 CYS A O 1
ATOM 1383 N N . VAL A 1 185 ? 6.069 -8.376 -7.989 1.00 98.25 185 VAL A N 1
ATOM 1384 C CA . VAL A 1 185 ? 6.412 -9.078 -9.243 1.00 98.25 185 VAL A CA 1
ATOM 1385 C C . VAL A 1 185 ? 5.317 -10.052 -9.691 1.00 98.25 185 VAL A C 1
ATOM 1387 O O . VAL A 1 185 ? 5.131 -10.255 -10.885 1.00 98.25 185 VAL A O 1
ATOM 1390 N N . GLY A 1 186 ? 4.568 -10.630 -8.748 1.00 97.81 186 GLY A N 1
ATOM 1391 C CA . GLY A 1 186 ? 3.498 -11.596 -9.032 1.00 97.81 186 GLY A CA 1
ATOM 1392 C C . GLY A 1 186 ? 2.108 -10.988 -9.249 1.00 97.81 186 GLY A C 1
ATOM 1393 O O . GLY A 1 186 ? 1.172 -11.721 -9.559 1.00 97.81 186 GLY A O 1
ATOM 1394 N N . CYS A 1 187 ? 1.953 -9.675 -9.069 1.00 98.56 187 CYS A N 1
ATOM 1395 C CA . CYS A 1 187 ? 0.655 -9.002 -9.098 1.00 98.56 187 CYS A CA 1
ATOM 1396 C C . CYS A 1 187 ? 0.223 -8.638 -10.523 1.00 98.56 187 CYS A C 1
ATOM 1398 O O . CYS A 1 187 ? 1.039 -8.161 -11.322 1.00 98.56 187 CYS A O 1
ATOM 1400 N N . LYS A 1 188 ? -1.076 -8.796 -10.822 1.00 98.44 188 LYS A N 1
ATOM 1401 C CA . LYS A 1 188 ? -1.698 -8.195 -12.014 1.00 98.44 188 LYS A CA 1
ATOM 1402 C C . LYS A 1 188 ? -1.783 -6.682 -11.848 1.00 98.44 188 LYS A C 1
ATOM 1404 O O . LYS A 1 188 ? -1.600 -6.173 -10.752 1.00 98.44 188 LYS A O 1
ATOM 1409 N N . VAL A 1 189 ? -2.078 -5.969 -12.937 1.00 97.12 189 VAL A N 1
ATOM 1410 C CA . VAL A 1 189 ? -2.009 -4.497 -12.998 1.00 97.12 189 VAL A CA 1
ATOM 1411 C C . VAL A 1 189 ? -2.691 -3.791 -11.819 1.00 97.12 189 VAL A C 1
ATOM 1413 O O . VAL A 1 189 ? -2.065 -2.913 -11.230 1.00 97.12 189 VAL A O 1
ATOM 1416 N N . ASP A 1 190 ? -3.892 -4.224 -11.434 1.00 97.75 190 ASP A N 1
ATOM 1417 C CA . ASP A 1 190 ? -4.692 -3.591 -10.378 1.00 97.75 190 ASP A CA 1
ATOM 1418 C C . ASP A 1 190 ? -4.623 -4.332 -9.027 1.00 97.75 190 ASP A C 1
ATOM 1420 O O . ASP A 1 190 ? -5.280 -3.917 -8.070 1.00 97.75 190 ASP A O 1
ATOM 1424 N N . ASP A 1 191 ? -3.824 -5.401 -8.927 1.00 98.69 191 ASP A N 1
ATOM 1425 C CA . ASP A 1 191 ? -3.618 -6.143 -7.679 1.00 98.69 191 ASP A CA 1
ATOM 1426 C C . ASP A 1 191 ? -2.644 -5.391 -6.752 1.00 98.69 191 ASP A C 1
ATOM 1428 O O . ASP A 1 191 ? -1.676 -4.766 -7.207 1.00 98.69 191 ASP A O 1
ATOM 1432 N N . LEU A 1 192 ? -2.866 -5.507 -5.441 1.00 98.81 192 LEU A N 1
ATOM 1433 C CA . LEU A 1 192 ? -2.009 -4.951 -4.393 1.00 98.81 192 LEU A CA 1
ATOM 1434 C C . LEU A 1 192 ? -1.537 -6.052 -3.439 1.00 98.81 192 LEU A C 1
ATOM 1436 O O . LEU A 1 192 ? -2.329 -6.881 -2.996 1.00 98.81 192 LEU A O 1
ATOM 1440 N N . ASP A 1 193 ? -0.265 -6.010 -3.051 1.00 98.81 193 ASP A N 1
ATOM 1441 C CA . ASP A 1 193 ? 0.271 -6.874 -1.996 1.00 98.81 193 ASP A CA 1
ATOM 1442 C C . ASP A 1 193 ? 0.563 -6.017 -0.765 1.00 98.81 193 ASP A C 1
ATOM 1444 O O . ASP A 1 193 ? 1.398 -5.115 -0.810 1.00 98.81 193 ASP A O 1
ATOM 1448 N N . VAL A 1 194 ? -0.192 -6.195 0.315 1.00 98.94 194 VAL A N 1
ATOM 1449 C CA . VAL A 1 194 ? -0.170 -5.277 1.465 1.00 98.94 194 VAL A CA 1
ATOM 1450 C C . VAL A 1 194 ? 0.576 -5.867 2.661 1.00 98.94 194 VAL A C 1
ATOM 1452 O O . VAL A 1 194 ? 0.903 -7.049 2.692 1.00 98.94 194 VAL A O 1
ATOM 1455 N N . SER A 1 195 ? 0.845 -5.065 3.690 1.00 98.88 195 SER A N 1
ATOM 1456 C CA . SER A 1 195 ? 1.336 -5.628 4.955 1.00 98.88 195 SER A CA 1
ATOM 1457 C C . SER A 1 195 ? 0.241 -6.433 5.686 1.00 98.88 195 SER A C 1
ATOM 1459 O O . SER A 1 195 ? -0.957 -6.179 5.489 1.00 98.88 195 SER A O 1
ATOM 1461 N N . PRO A 1 196 ? 0.600 -7.344 6.613 1.00 98.81 196 PRO A N 1
ATOM 1462 C CA . PRO A 1 196 ? -0.373 -8.098 7.401 1.00 98.81 196 PRO A CA 1
ATOM 1463 C C . PRO A 1 196 ? -1.311 -7.189 8.207 1.00 98.81 196 PRO A C 1
ATOM 1465 O O . PRO A 1 196 ? -2.505 -7.475 8.312 1.00 98.81 196 PRO A O 1
ATOM 1468 N N . ALA A 1 197 ? -0.814 -6.057 8.722 1.00 98.62 197 ALA A N 1
ATOM 1469 C CA . ALA A 1 197 ? -1.637 -5.087 9.442 1.00 98.62 197 ALA A CA 1
ATOM 1470 C C . ALA A 1 197 ? -2.705 -4.414 8.565 1.00 98.62 197 ALA A C 1
ATOM 1472 O O . ALA A 1 197 ? -3.770 -4.056 9.071 1.00 98.62 197 ALA A O 1
ATOM 1473 N N . VAL A 1 198 ? -2.448 -4.225 7.268 1.00 98.69 198 VAL A N 1
ATOM 1474 C CA . VAL A 1 198 ? -3.449 -3.707 6.323 1.00 98.69 198 VAL A CA 1
ATOM 1475 C C . VAL A 1 198 ? -4.461 -4.794 5.985 1.00 98.69 198 VAL A C 1
ATOM 1477 O O . VAL A 1 198 ? -5.663 -4.532 6.037 1.00 98.69 198 VAL A O 1
ATOM 1480 N N . PHE A 1 199 ? -3.996 -6.012 5.695 1.00 98.81 199 PHE A N 1
ATOM 1481 C CA . PHE A 1 199 ? -4.879 -7.118 5.330 1.00 98.81 199 PHE A CA 1
ATOM 1482 C C . PHE A 1 199 ? -5.892 -7.408 6.441 1.00 98.81 199 PHE A C 1
ATOM 1484 O O . PHE A 1 199 ? -7.093 -7.398 6.185 1.00 98.81 199 PHE A O 1
ATOM 1491 N N . GLN A 1 200 ? -5.425 -7.508 7.691 1.00 98.44 200 GLN A N 1
ATOM 1492 C CA . GLN A 1 200 ? -6.259 -7.724 8.883 1.00 98.44 200 GLN A CA 1
ATOM 1493 C C . GLN A 1 200 ? -7.320 -6.638 9.110 1.00 98.44 200 GLN A C 1
ATOM 1495 O O . GLN A 1 200 ? -8.326 -6.884 9.774 1.00 98.44 200 GLN A O 1
ATOM 1500 N N . LYS A 1 201 ? -7.123 -5.422 8.582 1.00 98.00 201 LYS A N 1
ATOM 1501 C CA . LYS A 1 201 ? -8.135 -4.357 8.668 1.00 98.00 201 LYS A CA 1
ATOM 1502 C C . LYS A 1 201 ? -9.293 -4.567 7.693 1.00 98.00 201 LYS A C 1
ATOM 1504 O O . LYS A 1 201 ? -10.378 -4.057 7.954 1.00 98.00 201 LYS A O 1
ATOM 1509 N N . LEU A 1 202 ? -9.080 -5.266 6.579 1.00 98.12 202 LEU A N 1
ATOM 1510 C CA . LEU A 1 202 ? -10.058 -5.406 5.491 1.00 98.12 202 LEU A CA 1
ATOM 1511 C C . LEU A 1 202 ? -10.590 -6.839 5.321 1.00 98.12 202 LEU A C 1
ATOM 1513 O O . LEU A 1 202 ? -11.657 -7.037 4.726 1.00 98.12 202 LEU A O 1
ATOM 1517 N N . ALA A 1 203 ? -9.856 -7.836 5.807 1.00 98.25 203 ALA A N 1
ATOM 1518 C CA . ALA A 1 203 ? -10.163 -9.246 5.638 1.00 98.25 203 ALA A CA 1
ATOM 1519 C C . ALA A 1 203 ? -9.540 -10.116 6.739 1.00 98.25 203 ALA A C 1
ATOM 1521 O O . ALA A 1 203 ? -8.565 -9.741 7.387 1.00 98.25 203 ALA A O 1
ATOM 1522 N N . ASP A 1 204 ? -10.117 -11.302 6.915 1.00 98.12 204 ASP A N 1
ATOM 1523 C CA . ASP A 1 204 ? -9.539 -12.369 7.727 1.00 98.12 204 ASP A CA 1
ATOM 1524 C C . ASP A 1 204 ? -8.282 -12.923 7.025 1.00 98.12 204 ASP A C 1
ATOM 1526 O O . ASP A 1 204 ? -8.409 -13.336 5.866 1.00 98.12 204 ASP A O 1
ATOM 1530 N N . PRO A 1 205 ? -7.094 -12.931 7.671 1.00 97.38 205 PRO A N 1
ATOM 1531 C CA . PRO A 1 205 ? -5.855 -13.475 7.107 1.00 97.38 205 PRO A CA 1
ATOM 1532 C C . PRO A 1 205 ? -5.981 -14.876 6.510 1.00 97.38 205 PRO A C 1
ATOM 1534 O O . PRO A 1 205 ? -5.326 -15.150 5.506 1.00 97.38 205 PRO A O 1
ATOM 1537 N N . ASP A 1 206 ? -6.858 -15.726 7.053 1.00 98.31 206 ASP A N 1
ATOM 1538 C CA . ASP A 1 206 ? -7.041 -17.104 6.579 1.00 98.31 206 ASP A CA 1
ATOM 1539 C C . ASP A 1 206 ? -7.603 -17.175 5.147 1.00 98.31 206 ASP A C 1
ATOM 1541 O O . ASP A 1 206 ? -7.496 -18.204 4.479 1.00 98.31 206 ASP A O 1
ATOM 1545 N N . LEU A 1 207 ? -8.164 -16.074 4.631 1.00 98.50 207 LEU A N 1
ATOM 1546 C CA . LEU A 1 207 ? -8.596 -15.983 3.235 1.00 98.50 207 LEU A CA 1
ATOM 1547 C C . LEU A 1 207 ? -7.413 -15.916 2.257 1.00 98.50 207 LEU A C 1
ATOM 1549 O O . LEU A 1 207 ? -7.567 -16.321 1.106 1.00 98.50 207 LEU A O 1
ATOM 1553 N N . GLY A 1 208 ? -6.259 -15.377 2.672 1.00 98.38 208 GLY A N 1
ATOM 1554 C CA . GLY A 1 208 ? -5.031 -15.242 1.869 1.00 98.38 208 GLY A CA 1
ATOM 1555 C C . GLY A 1 208 ? -5.097 -14.264 0.683 1.00 98.38 208 GLY A C 1
ATOM 1556 O O . GLY A 1 208 ? -4.099 -13.636 0.333 1.00 98.38 208 GLY A O 1
ATOM 1557 N N . ARG A 1 209 ? -6.269 -14.115 0.062 1.00 98.69 209 ARG A N 1
ATOM 1558 C CA . ARG A 1 209 ? -6.542 -13.260 -1.093 1.00 98.69 209 ARG A CA 1
ATOM 1559 C C . ARG A 1 209 ? -7.999 -12.818 -1.077 1.00 98.69 209 ARG A C 1
ATOM 1561 O O . ARG A 1 209 ? -8.895 -13.639 -0.887 1.00 98.69 209 ARG A O 1
ATOM 1568 N N . VAL A 1 210 ? -8.254 -11.537 -1.319 1.00 98.75 210 VAL A N 1
ATOM 1569 C CA . VAL A 1 210 ? -9.617 -10.993 -1.413 1.00 98.75 210 VAL A CA 1
ATOM 1570 C C . VAL A 1 210 ? -9.722 -9.934 -2.498 1.00 98.75 210 VAL A C 1
ATOM 1572 O O . VAL A 1 210 ? -8.771 -9.203 -2.738 1.00 98.75 210 VAL A O 1
ATOM 1575 N N . LEU A 1 211 ? -10.902 -9.797 -3.098 1.00 98.69 211 LEU A N 1
ATOM 1576 C CA . LEU A 1 211 ? -11.198 -8.679 -3.990 1.00 98.69 211 LEU A CA 1
ATOM 1577 C C . LEU A 1 211 ? -11.385 -7.384 -3.183 1.00 98.69 211 LEU A C 1
ATOM 1579 O O . LEU A 1 211 ? -12.063 -7.392 -2.144 1.00 98.69 211 LEU A O 1
ATOM 1583 N N . ILE A 1 212 ? -10.812 -6.287 -3.673 1.00 98.69 212 ILE A N 1
ATOM 1584 C CA . ILE A 1 212 ? -10.941 -4.937 -3.113 1.00 98.69 212 ILE A CA 1
ATOM 1585 C C . ILE A 1 212 ? -11.222 -3.913 -4.213 1.00 98.69 212 ILE A C 1
ATOM 1587 O O . ILE A 1 212 ? -10.911 -4.142 -5.382 1.00 98.69 212 ILE A O 1
ATOM 1591 N N . ASP A 1 213 ? -11.713 -2.747 -3.803 1.00 98.38 213 ASP A N 1
ATOM 1592 C CA . ASP A 1 213 ? -11.671 -1.544 -4.626 1.00 98.38 213 ASP A CA 1
ATOM 1593 C C . ASP A 1 213 ? -10.626 -0.578 -4.051 1.00 98.38 213 ASP A C 1
ATOM 1595 O O . ASP A 1 213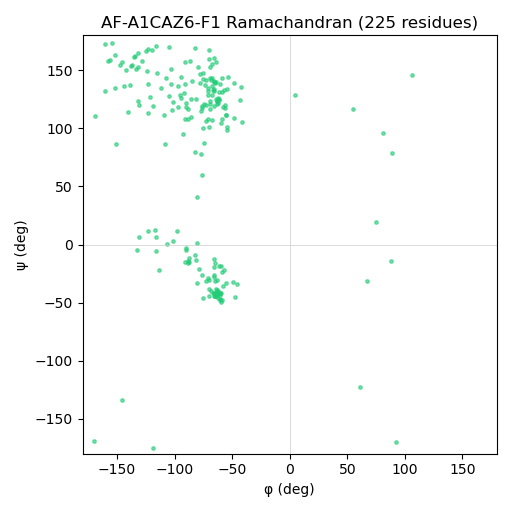 ? -10.482 -0.460 -2.828 1.00 98.38 213 ASP A O 1
ATOM 1599 N N . TRP A 1 214 ? -9.902 0.147 -4.900 1.00 98.25 214 TRP A N 1
ATOM 1600 C CA . TRP A 1 214 ? -8.950 1.158 -4.441 1.00 98.25 214 TRP A CA 1
ATOM 1601 C C . TRP A 1 214 ? -8.820 2.348 -5.390 1.00 98.25 214 TRP A C 1
ATOM 1603 O O . TRP A 1 214 ? -9.060 2.243 -6.588 1.00 98.25 214 TRP A O 1
ATOM 1613 N N . SER A 1 215 ? -8.418 3.495 -4.848 1.00 97.81 215 SER A N 1
ATOM 1614 C CA . SER A 1 215 ? -8.142 4.713 -5.619 1.00 97.81 215 SER A CA 1
ATOM 1615 C C . SER A 1 215 ? -6.874 5.388 -5.114 1.00 97.81 215 SER A C 1
ATOM 1617 O O . SER A 1 215 ? -6.537 5.290 -3.929 1.00 97.81 215 SER A O 1
ATOM 1619 N N . TRP A 1 216 ? -6.203 6.135 -5.987 1.00 97.69 216 TRP A N 1
ATOM 1620 C C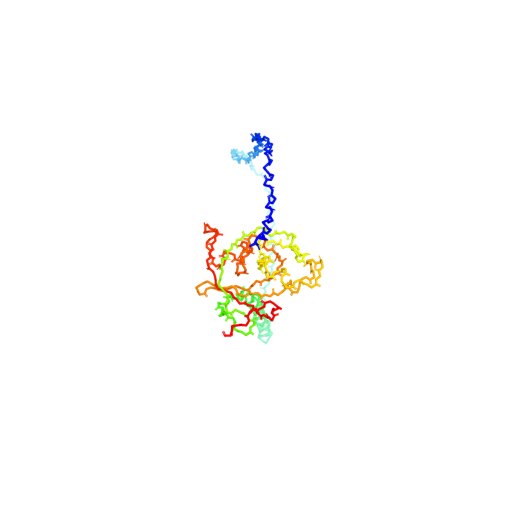A . TRP A 1 216 ? -5.109 7.009 -5.570 1.00 97.69 216 TRP A CA 1
ATOM 1621 C C . TRP A 1 216 ? -5.636 8.166 -4.715 1.00 97.69 216 TRP A C 1
ATOM 1623 O O . TRP A 1 216 ? -6.718 8.697 -4.967 1.00 97.69 216 TRP A O 1
ATOM 1633 N N . LEU A 1 217 ? -4.870 8.574 -3.700 1.00 96.88 217 LEU A N 1
ATOM 1634 C CA . LEU A 1 217 ? -5.182 9.762 -2.893 1.00 96.88 217 LEU A CA 1
ATOM 1635 C C . LEU A 1 217 ? -4.604 11.054 -3.484 1.00 96.88 217 LEU A C 1
ATOM 1637 O O . LEU A 1 217 ? -4.952 12.146 -3.042 1.00 96.88 217 LEU A O 1
ATOM 1641 N N . GLU A 1 218 ? -3.723 10.921 -4.465 1.00 94.19 218 GLU A N 1
ATOM 1642 C CA . GLU A 1 218 ? -2.959 11.987 -5.101 1.00 94.19 218 GLU A CA 1
ATOM 1643 C C . GLU A 1 218 ? -2.625 11.585 -6.543 1.00 94.19 218 GLU A C 1
ATOM 1645 O O . GLU A 1 218 ? -2.750 10.418 -6.909 1.00 94.19 218 GLU A O 1
ATOM 1650 N N . ASN A 1 219 ? -2.246 12.542 -7.392 1.00 93.25 219 ASN A N 1
ATOM 1651 C CA . ASN A 1 219 ? -2.049 12.270 -8.817 1.00 93.25 219 ASN A CA 1
ATOM 1652 C C . ASN A 1 219 ? -0.914 11.259 -9.042 1.00 93.25 219 ASN A C 1
ATOM 1654 O O . ASN A 1 219 ? 0.227 11.509 -8.659 1.00 93.25 219 ASN A O 1
ATOM 1658 N N . SER A 1 220 ? -1.224 10.158 -9.725 1.00 91.38 220 SER A N 1
ATOM 1659 C CA . SER A 1 220 ? -0.244 9.157 -10.148 1.00 91.38 220 SER A CA 1
ATOM 1660 C C . SER A 1 220 ? 0.077 9.309 -11.642 1.00 91.38 220 SER A C 1
ATOM 1662 O O . SER A 1 220 ? -0.848 9.490 -12.439 1.00 91.38 220 SER A O 1
ATOM 1664 N N . PRO A 1 221 ? 1.354 9.200 -12.062 1.00 92.50 221 PRO A N 1
ATOM 1665 C CA . PRO A 1 221 ? 1.751 9.305 -13.471 1.00 92.50 221 PRO A CA 1
ATOM 1666 C C . PRO A 1 221 ? 1.208 8.172 -14.354 1.00 92.50 221 PRO A C 1
ATOM 1668 O O . PRO A 1 221 ? 1.265 8.272 -15.575 1.00 92.50 221 PRO A O 1
ATOM 1671 N N . VAL A 1 222 ? 0.680 7.104 -13.749 1.00 91.00 222 VAL A N 1
ATOM 1672 C CA . VAL A 1 222 ? 0.108 5.937 -14.443 1.00 91.00 222 VAL A CA 1
ATOM 1673 C C . VAL A 1 222 ? -1.383 5.757 -14.151 1.00 91.00 222 VAL A C 1
ATOM 1675 O O . VAL A 1 222 ? -1.954 4.710 -14.453 1.00 91.00 222 VAL A O 1
ATOM 1678 N N . ALA A 1 223 ? -2.034 6.762 -13.553 1.00 83.38 223 ALA A N 1
ATOM 1679 C CA . ALA A 1 223 ? -3.473 6.725 -13.351 1.00 83.38 223 ALA A CA 1
ATOM 1680 C C . ALA A 1 223 ? -4.188 6.695 -14.708 1.00 83.38 223 ALA A C 1
ATOM 1682 O O . ALA A 1 223 ? -4.024 7.594 -15.534 1.00 83.38 223 ALA A O 1
ATOM 1683 N N . LYS A 1 224 ? -5.024 5.678 -14.929 1.00 69.88 224 LYS A N 1
ATOM 1684 C CA . LYS A 1 224 ? -5.950 5.692 -16.061 1.00 69.88 224 LYS A CA 1
ATOM 1685 C C . LYS A 1 224 ? -7.088 6.641 -15.699 1.00 69.88 224 LYS A C 1
ATOM 1687 O O . LYS A 1 224 ? -7.801 6.408 -14.722 1.00 69.88 224 LYS A O 1
ATOM 1692 N N . SER A 1 225 ? -7.255 7.721 -16.459 1.00 53.81 225 SER A N 1
ATOM 1693 C CA . SER A 1 225 ? -8.484 8.511 -16.399 1.00 53.81 225 SER A CA 1
ATOM 1694 C C . SER A 1 225 ? -9.632 7.632 -16.883 1.00 53.81 225 SER A C 1
ATOM 1696 O O . SER A 1 225 ? -9.550 7.094 -17.988 1.00 53.81 225 SER A O 1
ATOM 1698 N N . GLN A 1 226 ? -10.686 7.477 -16.082 1.00 45.34 226 GLN A N 1
ATOM 1699 C CA . GLN A 1 226 ? -11.930 6.916 -16.598 1.00 45.34 226 GLN A CA 1
ATOM 1700 C C . GLN A 1 226 ? -12.511 7.929 -17.593 1.00 45.34 226 GLN A C 1
ATOM 1702 O O . GLN A 1 226 ? -12.918 9.020 -17.195 1.00 45.34 226 GLN A O 1
ATOM 1707 N N . SER A 1 227 ? -12.437 7.600 -18.883 1.00 36.66 227 SER A N 1
ATOM 1708 C CA . SER A 1 227 ? -13.168 8.271 -19.962 1.00 36.66 227 SER A CA 1
ATOM 1709 C C . SER A 1 227 ? -14.490 7.565 -20.202 1.00 36.66 227 SER A C 1
ATOM 1711 O O . SER A 1 227 ? -14.422 6.320 -20.332 1.00 36.66 227 SER A O 1
#